Protein AF-A0A2V7WEQ8-F1 (afdb_monomer_lite)

Secondary structure (DSSP, 8-state):
----------------PPPPEEEEEEEEPPSS--TT--EEEEEEEEE-TTSHHHHHHHHHHHHHTTT-EEEE--GGGGGGS---HHHHHHHHHHS--SEEEEEEEE---TT-TTSTT--TTGGGS-HHHHHHHHHHHHHHHHHHHHHHHS-EEEEEEEE--TTSTTHHHHHHHHHTT-HHHHHHHHHHHHHHSTT-HHHHHHHHHHHHHTT-HHHHHHHHHHHHHH-TT-HHHHHHHHHHHHHHHTT--

Sequence (249 aa):
MRNGFVLLALALAPITASAARVTFTRVIPPPHDLGMARRAAVIYAIGDNEKITTFVERFIDYAGRATLRIDNAVENNQHLSALNDATLRTIRQEHPADVYIGVNAFSCSGTQSSGEGTSPRAVSLSEEERDVAYEQAARYAALDAADAITPRTVRESIELDDTAPAFDQGIGLINANRLTEAQKLWQATLRRERQSAALNFNLSAVCEALGDMKSAEEYLRAAVRLSPAETRYRFGLDSFLQRNAMQRK

pLDDT: mean 80.24, std 18.23, range [36.72, 98.75]

Radius of gyration: 27.74 Å; chains: 1; bounding box: 63×71×83 Å

Structure (mmCIF, N/CA/C/O backbone):
data_AF-A0A2V7WEQ8-F1
#
_entry.id   AF-A0A2V7WEQ8-F1
#
loop_
_atom_site.group_PDB
_atom_site.id
_atom_site.type_symbol
_atom_site.label_atom_id
_atom_site.label_alt_id
_atom_site.label_comp_id
_atom_site.label_asym_id
_atom_site.label_entity_id
_atom_site.label_seq_id
_atom_site.pdbx_PDB_ins_code
_atom_site.Cartn_x
_atom_site.Cartn_y
_atom_site.Cartn_z
_atom_site.occupancy
_atom_site.B_iso_or_equiv
_atom_site.auth_seq_id
_atom_site.auth_comp_id
_atom_site.auth_asym_id
_atom_site.auth_atom_id
_atom_site.pdbx_PDB_model_num
ATOM 1 N N . MET A 1 1 ? 12.996 -55.061 45.951 1.00 42.50 1 MET A N 1
ATOM 2 C CA . MET A 1 1 ? 12.586 -54.512 44.640 1.00 42.50 1 MET A CA 1
ATOM 3 C C . MET A 1 1 ? 11.932 -53.164 44.901 1.00 42.50 1 MET A C 1
ATOM 5 O O . MET A 1 1 ? 10.949 -53.122 45.625 1.00 42.50 1 MET A O 1
ATOM 9 N N . ARG A 1 2 ? 12.558 -52.063 44.476 1.00 40.84 2 ARG A N 1
ATOM 10 C CA . ARG A 1 2 ? 12.162 -50.690 44.831 1.00 40.84 2 ARG A CA 1
ATOM 11 C C . ARG A 1 2 ? 11.577 -50.056 43.565 1.00 40.84 2 ARG A C 1
ATOM 13 O O . ARG A 1 2 ? 12.329 -49.733 42.654 1.00 40.84 2 ARG A O 1
ATOM 20 N N . ASN A 1 3 ? 10.249 -49.982 43.481 1.00 44.47 3 ASN A N 1
ATOM 21 C CA . ASN A 1 3 ? 9.538 -49.426 42.327 1.00 44.47 3 ASN A CA 1
ATOM 22 C C . ASN A 1 3 ? 9.703 -47.901 42.315 1.00 44.47 3 ASN A C 1
ATOM 24 O O . ASN A 1 3 ? 9.148 -47.210 43.166 1.00 44.47 3 ASN A O 1
ATOM 28 N N . GLY A 1 4 ? 10.496 -47.388 41.374 1.00 45.09 4 GLY A N 1
ATOM 29 C CA . GLY A 1 4 ? 10.611 -45.958 41.106 1.00 45.09 4 GLY A CA 1
ATOM 30 C C . GLY A 1 4 ? 9.510 -45.510 40.150 1.00 45.09 4 GLY A C 1
ATOM 31 O O . GLY A 1 4 ? 9.447 -45.989 39.021 1.00 45.09 4 GLY A O 1
ATOM 32 N N . PHE A 1 5 ? 8.650 -44.597 40.596 1.00 52.19 5 PHE A N 1
ATOM 33 C CA . PHE A 1 5 ? 7.741 -43.862 39.719 1.00 52.19 5 PHE A CA 1
ATOM 34 C C . PHE A 1 5 ? 8.502 -42.696 39.082 1.00 52.19 5 PHE A C 1
ATOM 36 O O . PHE A 1 5 ? 9.052 -41.852 39.787 1.00 52.19 5 PHE A O 1
ATOM 43 N N . VAL A 1 6 ? 8.528 -42.649 37.750 1.00 47.94 6 VAL A N 1
ATOM 44 C CA . VAL A 1 6 ? 9.028 -41.505 36.980 1.00 47.94 6 VAL A CA 1
ATOM 45 C C . VAL A 1 6 ? 7.832 -40.605 36.675 1.00 47.94 6 VAL A C 1
ATOM 47 O O . VAL A 1 6 ? 6.963 -40.973 35.888 1.00 47.94 6 VAL A O 1
ATOM 50 N N . LEU A 1 7 ? 7.765 -39.438 37.321 1.00 42.84 7 LEU A N 1
ATOM 51 C CA . LEU A 1 7 ? 6.837 -38.373 36.942 1.00 42.84 7 LEU A CA 1
ATOM 52 C C . LEU A 1 7 ? 7.394 -37.658 35.707 1.00 42.84 7 LEU A C 1
ATOM 54 O O . LEU A 1 7 ? 8.402 -36.958 35.787 1.00 42.84 7 LEU A O 1
ATOM 58 N N . LEU A 1 8 ? 6.730 -37.836 34.567 1.00 42.12 8 LEU A N 1
ATOM 59 C CA . LEU A 1 8 ? 7.015 -37.090 33.348 1.00 42.12 8 LEU A CA 1
ATOM 60 C C . LEU A 1 8 ? 6.249 -35.759 33.399 1.00 42.12 8 LEU A C 1
ATOM 62 O O . LEU A 1 8 ? 5.049 -35.711 33.134 1.00 42.12 8 LEU A O 1
ATOM 66 N N . ALA A 1 9 ? 6.930 -34.678 33.773 1.00 45.75 9 ALA A N 1
ATOM 67 C CA . ALA A 1 9 ? 6.387 -33.329 33.658 1.00 45.75 9 ALA A CA 1
ATOM 68 C C . ALA A 1 9 ? 6.468 -32.880 32.189 1.00 45.75 9 ALA A C 1
ATOM 70 O O . ALA A 1 9 ? 7.542 -32.539 31.695 1.00 45.75 9 ALA A O 1
ATOM 71 N N . LEU A 1 10 ? 5.336 -32.893 31.480 1.00 46.38 10 LEU A N 1
ATOM 72 C CA . LEU A 1 10 ? 5.215 -32.231 30.181 1.00 46.38 10 LEU A CA 1
ATOM 73 C C . LEU A 1 10 ? 5.158 -30.716 30.405 1.00 46.38 10 LEU A C 1
ATOM 75 O O . LEU A 1 10 ? 4.127 -30.169 30.792 1.00 46.38 10 LEU A O 1
ATOM 79 N N . ALA A 1 11 ? 6.276 -30.039 30.156 1.00 46.03 11 ALA A N 1
ATOM 80 C CA . ALA A 1 11 ? 6.296 -28.592 30.019 1.00 46.03 11 ALA A CA 1
ATOM 81 C C . ALA A 1 11 ? 5.572 -28.212 28.716 1.00 46.03 11 ALA A C 1
ATOM 83 O O . ALA A 1 11 ? 6.122 -28.344 27.623 1.00 46.03 11 ALA A O 1
ATOM 84 N N . LEU A 1 12 ? 4.319 -27.767 28.828 1.00 51.12 12 LEU A N 1
ATOM 85 C CA . LEU A 1 12 ? 3.626 -27.061 27.753 1.00 51.12 12 LEU A CA 1
ATOM 86 C C . LEU A 1 12 ? 4.362 -25.738 27.524 1.00 51.12 12 LEU A C 1
ATOM 88 O O . LEU A 1 12 ? 4.277 -24.824 28.344 1.00 51.12 12 LEU A O 1
ATOM 92 N N . ALA A 1 13 ? 5.115 -25.648 26.429 1.00 46.97 13 ALA A N 1
ATOM 93 C CA . ALA A 1 13 ? 5.635 -24.371 25.968 1.00 46.97 13 ALA A CA 1
ATOM 94 C C . ALA A 1 13 ? 4.441 -23.427 25.723 1.00 46.97 13 ALA A C 1
ATOM 96 O O . ALA A 1 13 ? 3.468 -23.851 25.088 1.00 46.97 13 ALA A O 1
ATOM 97 N N . PRO A 1 14 ? 4.466 -22.179 26.224 1.00 46.97 14 PRO A N 1
ATOM 98 C CA . PRO A 1 14 ? 3.402 -21.231 25.947 1.00 46.97 14 PRO A CA 1
ATOM 99 C C . PRO A 1 14 ? 3.352 -21.006 24.437 1.00 46.97 14 PRO A C 1
ATOM 101 O O . PRO A 1 14 ? 4.311 -20.526 23.834 1.00 46.97 14 PRO A O 1
ATOM 104 N N . ILE A 1 15 ? 2.233 -21.387 23.822 1.00 51.38 15 ILE A N 1
ATOM 105 C CA . ILE A 1 15 ? 1.911 -20.981 22.459 1.00 51.38 15 ILE A CA 1
ATOM 106 C C . ILE A 1 15 ? 1.756 -19.466 22.539 1.00 51.38 15 ILE A C 1
ATOM 108 O O . ILE A 1 15 ? 0.771 -18.969 23.082 1.00 51.38 15 ILE A O 1
ATOM 112 N N . THR A 1 16 ? 2.752 -18.722 22.070 1.00 47.47 16 THR A N 1
ATOM 113 C CA . THR A 1 16 ? 2.616 -17.281 21.899 1.00 47.47 16 THR A CA 1
ATOM 114 C C . THR A 1 16 ? 1.565 -17.068 20.816 1.00 47.47 16 THR A C 1
ATOM 116 O O . THR A 1 16 ? 1.820 -17.246 19.626 1.00 47.47 16 THR A O 1
ATOM 119 N N . ALA A 1 17 ? 0.333 -16.773 21.234 1.00 58.06 17 ALA A N 1
ATOM 120 C CA . ALA A 1 17 ? -0.721 -16.392 20.312 1.00 58.06 17 ALA A CA 1
ATOM 121 C C . ALA A 1 17 ? -0.230 -15.164 19.537 1.00 58.06 17 ALA A C 1
ATOM 123 O O . ALA A 1 17 ? 0.131 -14.147 20.129 1.00 58.06 17 ALA A O 1
ATOM 124 N N . SER A 1 18 ? -0.138 -15.289 18.212 1.00 64.31 18 SER A N 1
ATOM 125 C CA . SER A 1 18 ? 0.172 -14.158 17.342 1.00 64.31 18 SER A CA 1
ATOM 126 C C . SER A 1 18 ? -0.856 -13.057 17.607 1.00 64.31 18 SER A C 1
ATOM 128 O O . SER A 1 18 ? -2.055 -13.339 17.603 1.00 64.31 18 SER A O 1
ATOM 130 N N . ALA A 1 19 ? -0.396 -11.834 17.880 1.00 80.94 19 ALA A N 1
ATOM 131 C CA . ALA A 1 19 ? -1.285 -10.720 18.180 1.00 80.94 19 ALA A CA 1
ATOM 132 C C . ALA A 1 19 ? -2.300 -10.519 17.044 1.00 80.94 19 ALA A C 1
ATOM 134 O O . ALA A 1 19 ? -1.943 -10.530 15.860 1.00 80.94 19 ALA A O 1
ATOM 135 N N . ALA A 1 20 ? -3.574 -10.374 17.407 1.00 93.12 20 ALA A N 1
ATOM 136 C CA . ALA A 1 20 ? -4.672 -10.298 16.454 1.00 93.12 20 ALA A CA 1
ATOM 137 C C . ALA A 1 20 ? -4.556 -9.040 15.582 1.00 93.12 20 ALA A C 1
ATOM 139 O O . ALA A 1 20 ? -4.248 -7.949 16.061 1.00 93.12 20 ALA A O 1
ATOM 140 N N . ARG A 1 21 ? -4.768 -9.200 14.274 1.00 95.94 21 ARG A N 1
ATOM 141 C CA . ARG A 1 21 ? -4.421 -8.200 13.260 1.00 95.94 21 ARG A CA 1
ATOM 142 C C . ARG A 1 21 ? -5.511 -8.057 12.213 1.00 95.94 21 ARG A C 1
ATOM 144 O O . ARG A 1 21 ? -6.148 -9.036 11.839 1.00 95.94 21 ARG A O 1
ATOM 151 N N . VAL A 1 22 ? -5.657 -6.848 11.682 1.00 96.38 22 VAL A N 1
ATOM 152 C CA . VAL A 1 22 ? -6.291 -6.630 10.379 1.00 96.38 22 VAL A CA 1
ATOM 153 C C . VAL A 1 22 ? -5.195 -6.501 9.329 1.00 96.38 22 VAL A C 1
ATOM 155 O O . VAL A 1 22 ? -4.225 -5.769 9.523 1.00 96.38 22 VAL A O 1
ATOM 158 N N . THR A 1 23 ? -5.325 -7.236 8.229 1.00 95.06 23 THR A N 1
ATOM 159 C CA . THR A 1 23 ? -4.364 -7.217 7.124 1.00 95.06 23 THR A CA 1
ATOM 160 C C . THR A 1 23 ? -5.081 -6.831 5.844 1.00 95.06 23 THR A C 1
ATOM 162 O O . THR A 1 23 ? -6.130 -7.388 5.531 1.00 95.06 23 THR A O 1
ATOM 165 N N . PHE A 1 24 ? -4.513 -5.895 5.095 1.00 93.50 24 PHE A N 1
ATOM 166 C CA . PHE A 1 24 ? -5.088 -5.403 3.849 1.00 93.50 24 PHE A CA 1
ATOM 167 C C . PHE A 1 24 ? -3.986 -5.032 2.863 1.00 93.50 24 PHE A C 1
ATOM 169 O O . PHE A 1 24 ? -2.813 -4.905 3.215 1.00 93.50 24 PHE A O 1
ATOM 176 N N . THR A 1 25 ? -4.371 -4.895 1.603 1.00 92.38 25 THR A N 1
ATOM 177 C CA . THR A 1 25 ? -3.464 -4.503 0.532 1.00 92.38 25 THR A CA 1
ATOM 178 C C . THR A 1 25 ? -3.745 -3.057 0.155 1.00 92.38 25 THR A C 1
ATOM 180 O O . THR A 1 25 ? -4.880 -2.711 -0.167 1.00 92.38 25 THR A O 1
ATOM 183 N N . ARG A 1 26 ? -2.710 -2.221 0.176 1.00 86.38 26 ARG A N 1
ATOM 184 C CA . ARG A 1 26 ? -2.756 -0.824 -0.253 1.00 86.38 26 ARG A CA 1
ATOM 185 C C . ARG A 1 26 ? -2.035 -0.679 -1.590 1.00 86.38 26 ARG A C 1
ATOM 187 O O . ARG A 1 26 ? -0.954 -1.233 -1.782 1.00 86.38 26 ARG A O 1
ATOM 194 N N . VAL A 1 27 ? -2.623 0.104 -2.490 1.00 86.44 27 VAL A N 1
ATOM 195 C CA . VAL A 1 27 ? -1.957 0.565 -3.712 1.00 86.44 27 VAL A CA 1
ATOM 196 C C . VAL A 1 27 ? -1.356 1.941 -3.435 1.00 86.44 27 VAL A C 1
ATOM 198 O O . VAL A 1 27 ? -2.060 2.864 -3.023 1.00 86.44 27 VAL A O 1
ATOM 201 N N . ILE A 1 28 ? -0.046 2.059 -3.615 1.00 84.19 28 ILE A N 1
ATOM 202 C CA . ILE A 1 28 ? 0.700 3.311 -3.538 1.00 84.19 28 ILE A CA 1
ATOM 203 C C . ILE A 1 28 ? 0.830 3.835 -4.973 1.00 84.19 28 ILE A C 1
ATOM 205 O O . ILE A 1 28 ? 1.371 3.111 -5.816 1.00 84.19 28 ILE A O 1
ATOM 209 N N . PRO A 1 29 ? 0.315 5.041 -5.272 1.00 82.81 29 PRO A N 1
ATOM 210 C CA . PRO A 1 29 ? 0.431 5.610 -6.608 1.00 82.81 29 PRO A CA 1
ATOM 211 C C . PRO A 1 29 ? 1.906 5.862 -6.968 1.00 82.81 29 PRO A C 1
ATOM 213 O O . PRO A 1 29 ? 2.719 6.113 -6.071 1.00 82.81 29 PRO A O 1
ATOM 216 N N . PRO A 1 30 ? 2.265 5.782 -8.259 1.00 86.75 30 PRO A N 1
ATOM 217 C CA . PRO A 1 30 ? 3.606 6.126 -8.706 1.00 86.75 30 PRO A CA 1
ATOM 218 C C . PRO A 1 30 ? 3.880 7.633 -8.540 1.00 86.75 30 PRO A C 1
ATOM 220 O O . PRO A 1 30 ? 2.948 8.433 -8.633 1.00 86.75 30 PRO A O 1
ATOM 223 N N . PRO A 1 31 ? 5.148 8.043 -8.351 1.00 84.25 31 PRO A N 1
ATOM 224 C CA . PRO A 1 31 ? 5.556 9.451 -8.372 1.00 84.25 31 PRO A CA 1
ATOM 225 C C . PRO A 1 31 ? 5.138 10.207 -9.642 1.00 84.25 31 PRO A C 1
ATOM 227 O O . PRO A 1 31 ? 4.804 11.390 -9.582 1.00 84.25 31 PRO A O 1
ATOM 230 N N . HIS A 1 32 ? 5.157 9.528 -10.789 1.00 85.06 32 HIS A N 1
ATOM 231 C CA . HIS A 1 32 ? 4.695 10.049 -12.067 1.00 85.06 32 HIS A CA 1
ATOM 232 C C . HIS A 1 32 ? 3.437 9.299 -12.496 1.00 85.06 32 HIS A C 1
ATOM 234 O O . HIS A 1 32 ? 3.501 8.204 -13.055 1.00 85.06 32 HIS A O 1
ATOM 240 N N . ASP A 1 33 ? 2.282 9.904 -12.226 1.00 83.25 33 ASP A N 1
ATOM 241 C CA . ASP A 1 33 ? 0.994 9.352 -12.627 1.00 83.25 33 ASP A CA 1
ATOM 242 C C . ASP A 1 33 ? 0.795 9.486 -14.145 1.00 83.25 33 ASP A C 1
ATOM 244 O O . ASP A 1 33 ? 0.686 10.585 -14.692 1.00 83.25 33 ASP A O 1
ATOM 248 N N . LEU A 1 34 ? 0.740 8.343 -14.831 1.00 84.94 34 LEU A N 1
ATOM 249 C CA . LEU A 1 34 ? 0.429 8.252 -16.261 1.00 84.94 34 LEU A CA 1
ATOM 250 C C . LEU A 1 34 ? -1.091 8.271 -16.529 1.00 84.94 34 LEU A C 1
ATOM 252 O O . LEU A 1 34 ? -1.539 8.052 -17.659 1.00 84.94 34 LEU A O 1
ATOM 256 N N . GLY A 1 35 ? -1.901 8.511 -15.498 1.00 83.25 35 GLY A N 1
ATOM 257 C CA . GLY A 1 35 ? -3.351 8.509 -15.552 1.00 83.25 35 GLY A CA 1
ATOM 258 C C . GLY A 1 35 ? -3.900 7.120 -15.867 1.00 83.25 35 GLY A C 1
ATOM 259 O O . GLY A 1 35 ? -3.479 6.106 -15.321 1.00 83.25 35 GLY A O 1
ATOM 260 N N . MET A 1 36 ? -4.871 7.061 -16.778 1.00 83.38 36 MET A N 1
ATOM 261 C CA . MET A 1 36 ? -5.531 5.808 -17.171 1.00 83.38 36 MET A CA 1
ATOM 262 C C . MET A 1 36 ? -4.797 5.059 -18.298 1.00 83.38 36 MET A C 1
ATOM 264 O O . MET A 1 36 ? -5.397 4.191 -18.939 1.00 83.38 36 MET A O 1
ATOM 268 N N . ALA A 1 37 ? -3.536 5.406 -18.580 1.00 85.69 37 ALA A N 1
ATOM 269 C CA . ALA A 1 37 ? -2.757 4.780 -19.641 1.00 85.69 37 ALA A CA 1
ATOM 270 C C . ALA A 1 37 ? -2.627 3.268 -19.408 1.00 85.69 37 ALA A C 1
ATOM 272 O O . ALA A 1 37 ? -2.235 2.806 -18.336 1.00 85.69 37 ALA A O 1
ATOM 273 N N . ARG A 1 38 ? -2.954 2.483 -20.436 1.00 85.12 38 ARG A N 1
ATOM 274 C CA . ARG A 1 38 ? -2.783 1.020 -20.443 1.00 85.12 38 ARG A CA 1
ATOM 275 C C . ARG A 1 38 ? -1.695 0.587 -21.410 1.00 85.12 38 ARG A C 1
ATOM 277 O O . ARG A 1 38 ? -1.190 -0.528 -21.291 1.00 85.12 38 ARG A O 1
ATOM 284 N N . ARG A 1 39 ? -1.348 1.452 -22.364 1.00 88.25 39 ARG A N 1
ATOM 285 C CA . ARG A 1 39 ? -0.276 1.257 -23.335 1.00 88.25 39 ARG A CA 1
ATOM 286 C C . ARG A 1 39 ? 0.677 2.440 -23.306 1.00 88.25 39 ARG A C 1
ATOM 288 O O . ARG A 1 39 ? 0.258 3.573 -23.532 1.00 88.25 39 ARG A O 1
ATOM 295 N N . ALA A 1 40 ? 1.950 2.157 -23.086 1.00 87.81 40 ALA A N 1
ATOM 296 C CA . ALA A 1 40 ? 3.035 3.104 -23.260 1.00 87.81 40 ALA A CA 1
ATOM 297 C C . ALA A 1 40 ? 3.975 2.626 -24.371 1.00 87.81 40 ALA A C 1
ATOM 299 O O . ALA A 1 40 ? 4.109 1.425 -24.593 1.00 87.81 40 ALA A O 1
ATOM 300 N N . ALA A 1 41 ? 4.647 3.554 -25.041 1.00 85.44 41 ALA A N 1
ATOM 301 C CA . ALA A 1 41 ? 5.771 3.236 -25.916 1.00 85.44 41 ALA A CA 1
ATOM 302 C C . ALA A 1 41 ? 6.999 4.020 -25.456 1.00 85.44 41 ALA A C 1
ATOM 304 O O . ALA A 1 41 ? 6.922 5.235 -25.250 1.00 85.44 41 ALA A O 1
ATOM 305 N N . VAL A 1 42 ? 8.127 3.334 -25.279 1.00 80.94 42 VAL A N 1
ATOM 306 C CA . VAL A 1 42 ? 9.412 4.000 -25.041 1.00 80.94 42 VAL A CA 1
ATOM 307 C C . VAL A 1 42 ? 9.904 4.513 -26.379 1.00 80.94 42 VAL A C 1
ATOM 309 O O . VAL A 1 42 ? 10.084 3.723 -27.298 1.00 80.94 42 VAL A O 1
ATOM 312 N N . ILE A 1 43 ? 10.083 5.825 -26.492 1.00 69.31 43 ILE A N 1
ATOM 313 C CA . ILE A 1 43 ? 10.400 6.486 -27.765 1.00 69.31 43 ILE A CA 1
ATOM 314 C C . ILE A 1 43 ? 11.816 7.026 -27.830 1.00 69.31 43 ILE A C 1
ATOM 316 O O . ILE A 1 43 ? 12.309 7.277 -28.925 1.00 69.31 43 ILE A O 1
ATOM 320 N N . TYR A 1 44 ? 12.470 7.191 -26.677 1.00 68.75 44 TYR A N 1
ATOM 321 C CA . TYR A 1 44 ? 13.904 7.431 -26.605 1.00 68.75 44 TYR A CA 1
ATOM 322 C C . TYR A 1 44 ? 14.468 7.275 -25.188 1.00 68.75 44 TYR A C 1
ATOM 324 O O . TYR A 1 44 ? 13.749 7.407 -24.200 1.00 68.75 44 TYR A O 1
ATOM 332 N N . ALA A 1 45 ? 15.779 7.056 -25.102 1.00 59.50 45 ALA A N 1
ATOM 333 C CA . ALA A 1 45 ? 16.598 7.128 -23.901 1.00 59.50 45 ALA A CA 1
ATOM 334 C C . ALA A 1 45 ? 17.937 7.839 -24.213 1.00 59.50 45 ALA A C 1
ATOM 336 O O . ALA A 1 45 ? 18.606 7.525 -25.188 1.00 59.50 45 ALA A O 1
ATOM 337 N N . ILE A 1 46 ? 18.323 8.836 -23.423 1.00 52.94 46 ILE A N 1
ATOM 338 C CA . ILE A 1 46 ? 19.555 9.619 -23.570 1.00 52.94 46 ILE A CA 1
ATOM 339 C C . ILE A 1 46 ? 20.551 9.111 -22.525 1.00 52.94 46 ILE A C 1
ATOM 341 O O . ILE A 1 46 ? 20.294 9.209 -21.323 1.00 52.94 46 ILE A O 1
ATOM 345 N N . GLY A 1 47 ? 21.689 8.580 -22.973 1.00 53.00 47 GLY A N 1
ATOM 346 C CA . GLY A 1 47 ? 22.751 8.094 -22.095 1.00 53.00 47 GLY A CA 1
ATOM 347 C C . GLY A 1 47 ? 23.999 7.630 -22.840 1.00 53.00 47 GLY A C 1
ATOM 348 O O . GLY A 1 47 ? 23.957 7.461 -24.056 1.00 53.00 47 GLY A O 1
ATOM 349 N N . ASP A 1 48 ? 25.111 7.432 -22.123 1.00 51.41 48 ASP A N 1
ATOM 350 C CA . ASP A 1 48 ? 26.335 6.864 -22.709 1.00 51.41 48 ASP A CA 1
ATOM 351 C C . ASP A 1 48 ? 26.028 5.491 -23.336 1.00 51.41 48 ASP A C 1
ATOM 353 O O . ASP A 1 48 ? 25.517 4.578 -22.685 1.00 51.41 48 ASP A O 1
ATOM 357 N N . ASN A 1 49 ? 26.310 5.384 -24.634 1.00 56.84 49 ASN A N 1
ATOM 358 C CA . ASN A 1 49 ? 25.694 4.456 -25.590 1.00 56.84 49 ASN A CA 1
ATOM 359 C C . ASN A 1 49 ? 25.879 2.944 -25.338 1.00 56.84 49 ASN A C 1
ATOM 361 O O . ASN A 1 49 ? 25.275 2.151 -26.057 1.00 56.84 49 ASN A O 1
ATOM 365 N N . GLU A 1 50 ? 26.690 2.498 -24.376 1.00 63.81 50 GLU A N 1
ATOM 366 C CA . GLU A 1 50 ? 27.073 1.077 -24.300 1.00 63.81 50 GLU A CA 1
ATOM 367 C C . GLU A 1 50 ? 25.980 0.150 -23.745 1.00 63.81 50 GLU A C 1
ATOM 369 O O . GLU A 1 50 ? 25.905 -1.006 -24.159 1.00 63.81 50 GLU A O 1
ATOM 374 N N . LYS A 1 51 ? 25.119 0.618 -22.827 1.00 76.38 51 LYS A N 1
ATOM 375 C CA . LYS A 1 51 ? 24.147 -0.246 -22.109 1.00 76.38 51 LYS A CA 1
ATOM 376 C C . LYS A 1 51 ? 22.689 0.211 -22.209 1.00 76.38 51 LYS A C 1
ATOM 378 O O . LYS A 1 51 ? 21.839 -0.234 -21.438 1.00 76.38 51 LYS A O 1
ATOM 383 N N . ILE A 1 52 ? 22.378 1.067 -23.182 1.00 75.12 52 ILE A N 1
ATOM 384 C CA . ILE A 1 52 ? 21.019 1.583 -23.395 1.00 75.12 52 ILE A CA 1
ATOM 385 C C . ILE A 1 52 ? 20.006 0.478 -23.717 1.00 75.12 52 ILE A C 1
ATOM 387 O O . ILE A 1 52 ? 18.908 0.478 -23.167 1.00 75.12 52 ILE A O 1
ATOM 391 N N . THR A 1 53 ? 20.393 -0.512 -24.524 1.00 77.44 53 THR A N 1
ATOM 392 C CA . THR A 1 53 ? 19.547 -1.672 -24.835 1.00 77.44 53 THR A CA 1
ATOM 393 C C . THR A 1 53 ? 19.188 -2.438 -23.566 1.00 77.44 53 THR A C 1
ATOM 395 O O . THR A 1 53 ? 18.013 -2.690 -23.312 1.00 77.44 53 THR A O 1
ATOM 398 N N . THR A 1 54 ? 20.180 -2.720 -22.712 1.00 80.62 54 THR A N 1
ATOM 399 C CA . THR A 1 54 ? 19.966 -3.382 -21.419 1.00 80.62 54 THR A CA 1
ATOM 400 C C . THR A 1 54 ? 19.010 -2.588 -20.536 1.00 80.62 54 THR A C 1
ATOM 402 O O . THR A 1 54 ? 18.124 -3.173 -19.917 1.00 80.62 54 THR A O 1
ATOM 405 N N . PHE A 1 55 ? 19.163 -1.263 -20.478 1.00 82.00 55 PHE A N 1
ATOM 406 C CA . PHE A 1 55 ? 18.243 -0.407 -19.737 1.00 82.00 55 PHE A CA 1
ATOM 407 C C . PHE A 1 55 ? 16.807 -0.528 -20.277 1.00 82.00 55 PHE A C 1
ATOM 409 O O . PHE A 1 55 ? 15.898 -0.828 -19.504 1.00 82.00 55 PHE A O 1
ATOM 416 N N . VAL A 1 56 ? 16.598 -0.346 -21.589 1.00 81.88 56 VAL A N 1
ATOM 417 C CA . VAL A 1 56 ? 15.258 -0.346 -22.207 1.00 81.88 56 VAL A CA 1
ATOM 418 C C . VAL A 1 56 ? 14.569 -1.697 -22.019 1.00 81.88 56 VAL A C 1
ATOM 420 O O . VAL A 1 56 ? 13.423 -1.739 -21.576 1.00 81.88 56 VAL A O 1
ATOM 423 N N . GLU A 1 57 ? 15.267 -2.804 -22.277 1.00 85.38 57 GLU A N 1
ATOM 424 C CA . GLU A 1 57 ? 14.723 -4.155 -22.092 1.00 85.38 57 GLU A CA 1
ATOM 425 C C . GLU A 1 57 ? 14.288 -4.405 -20.645 1.00 85.38 57 GLU A C 1
ATOM 427 O O . GLU A 1 57 ? 13.204 -4.935 -20.392 1.00 85.38 57 GLU A O 1
ATOM 432 N N . ARG A 1 58 ? 15.116 -3.999 -19.676 1.00 87.56 58 ARG A N 1
ATOM 433 C CA . ARG A 1 58 ? 14.821 -4.184 -18.250 1.00 87.56 58 ARG A CA 1
ATOM 434 C C . ARG A 1 58 ? 13.691 -3.284 -17.784 1.00 87.56 58 ARG A C 1
ATOM 436 O O . ARG A 1 58 ? 12.853 -3.737 -17.014 1.00 87.56 58 ARG A O 1
ATOM 443 N N . PHE A 1 59 ? 13.640 -2.050 -18.268 1.00 86.88 59 PHE A N 1
ATOM 444 C CA . PHE A 1 59 ? 12.565 -1.118 -17.955 1.00 86.88 59 PHE A CA 1
ATOM 445 C C . PHE A 1 59 ? 11.222 -1.661 -18.451 1.00 86.88 59 PHE A C 1
ATOM 447 O O . PHE A 1 59 ? 10.257 -1.697 -17.689 1.00 86.88 59 PHE A O 1
ATOM 454 N N . ILE A 1 60 ? 11.178 -2.157 -19.692 1.00 87.75 60 ILE A N 1
ATOM 455 C CA . ILE A 1 60 ? 9.981 -2.773 -20.274 1.00 87.75 60 ILE A CA 1
ATOM 456 C C . ILE A 1 60 ? 9.571 -4.024 -19.490 1.00 87.75 60 ILE A C 1
ATOM 458 O O . ILE A 1 60 ? 8.390 -4.171 -19.190 1.00 87.75 60 ILE A O 1
ATOM 462 N N . ASP A 1 61 ? 10.511 -4.899 -19.112 1.00 88.69 61 ASP A N 1
ATOM 463 C CA . ASP A 1 61 ? 10.209 -6.081 -18.287 1.00 88.69 61 ASP A CA 1
ATOM 464 C C . ASP A 1 61 ? 9.644 -5.685 -16.914 1.00 88.69 61 ASP A C 1
ATOM 466 O O . ASP A 1 61 ? 8.597 -6.184 -16.503 1.00 88.69 61 ASP A O 1
ATOM 470 N N . TYR A 1 62 ? 10.290 -4.759 -16.199 1.00 87.00 62 TYR A N 1
ATOM 471 C CA . TYR A 1 62 ? 9.847 -4.359 -14.863 1.00 87.00 62 TYR A CA 1
ATOM 472 C C . TYR A 1 62 ? 8.502 -3.640 -14.885 1.00 87.00 62 TYR A C 1
ATOM 474 O O . TYR A 1 62 ? 7.588 -4.035 -14.158 1.00 87.00 62 TYR A O 1
ATOM 482 N N . ALA A 1 63 ? 8.344 -2.632 -15.740 1.00 85.12 63 ALA A N 1
ATOM 483 C CA . ALA A 1 63 ? 7.105 -1.874 -15.802 1.00 85.12 63 ALA A CA 1
ATOM 484 C C . ALA A 1 63 ? 5.968 -2.662 -16.482 1.00 85.12 63 ALA A C 1
ATOM 486 O O . ALA A 1 63 ? 4.806 -2.514 -16.105 1.00 85.12 63 ALA A O 1
ATOM 487 N N . GLY A 1 64 ? 6.299 -3.565 -17.410 1.00 83.19 64 GLY A N 1
ATOM 488 C CA . GLY A 1 64 ? 5.360 -4.465 -18.083 1.00 83.19 64 GLY A CA 1
ATOM 489 C C . GLY A 1 64 ? 4.731 -5.528 -17.180 1.00 83.19 64 GLY A C 1
ATOM 490 O O . GLY A 1 64 ? 3.676 -6.065 -17.511 1.00 83.19 64 GLY A O 1
ATOM 491 N N . ARG A 1 65 ? 5.342 -5.831 -16.026 1.00 79.19 65 ARG A N 1
ATOM 492 C CA . ARG A 1 65 ? 4.753 -6.713 -14.996 1.00 79.19 65 ARG A CA 1
ATOM 493 C C . ARG A 1 65 ? 3.610 -6.049 -14.228 1.00 79.19 65 ARG A C 1
ATOM 495 O O . ARG A 1 65 ? 2.846 -6.749 -13.562 1.00 79.19 65 ARG A O 1
ATOM 502 N N . ALA A 1 66 ? 3.495 -4.724 -14.296 1.00 70.31 66 ALA A N 1
ATOM 503 C CA . ALA A 1 66 ? 2.321 -4.009 -13.818 1.00 70.31 66 ALA A CA 1
ATOM 504 C C . ALA A 1 66 ? 1.177 -4.121 -14.846 1.00 70.31 66 ALA A C 1
ATOM 506 O O . ALA A 1 66 ? 1.254 -4.831 -15.842 1.00 70.31 66 ALA A O 1
ATOM 507 N N . THR A 1 67 ? 0.080 -3.397 -14.636 1.00 72.94 67 THR A N 1
ATOM 508 C CA . THR A 1 67 ? -1.039 -3.352 -15.594 1.00 72.94 67 THR A CA 1
ATOM 509 C C . THR A 1 67 ? -0.738 -2.544 -16.866 1.00 72.94 67 THR A C 1
ATOM 511 O O . THR A 1 67 ? -1.622 -2.402 -17.711 1.00 72.94 67 THR A O 1
ATOM 514 N N . LEU A 1 68 ? 0.467 -1.980 -16.991 1.00 82.75 68 LEU A N 1
ATOM 515 C CA . LEU A 1 68 ? 0.885 -1.125 -18.098 1.00 82.75 68 LEU A CA 1
ATOM 516 C C . LEU A 1 68 ? 1.625 -1.959 -19.149 1.00 82.75 68 LEU A C 1
ATOM 518 O O . LEU A 1 68 ? 2.701 -2.480 -18.884 1.00 82.75 68 LEU A O 1
ATOM 522 N N . ARG A 1 69 ? 1.083 -2.058 -20.365 1.00 87.00 69 ARG A N 1
ATOM 523 C CA . ARG A 1 69 ? 1.796 -2.677 -21.488 1.00 87.00 69 ARG A CA 1
ATOM 524 C C . ARG A 1 69 ? 2.767 -1.665 -22.078 1.00 87.00 69 ARG A C 1
ATOM 526 O O . ARG A 1 69 ? 2.328 -0.610 -22.529 1.00 87.00 69 ARG A O 1
ATOM 533 N N . ILE A 1 70 ? 4.051 -2.002 -22.124 1.00 86.38 70 ILE A N 1
ATOM 534 C CA 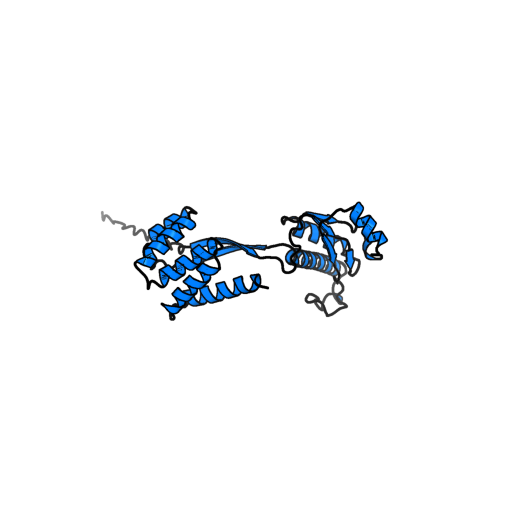. ILE A 1 70 ? 5.072 -1.133 -22.712 1.00 86.38 70 ILE A CA 1
ATOM 535 C C . ILE A 1 70 ? 5.616 -1.753 -23.993 1.00 86.38 70 ILE A C 1
ATOM 537 O O . ILE A 1 70 ? 5.964 -2.931 -24.011 1.00 86.38 70 ILE A O 1
ATOM 541 N N . ASP A 1 71 ? 5.654 -0.951 -25.052 1.00 84.75 71 ASP A N 1
ATOM 542 C CA . ASP A 1 71 ? 6.258 -1.293 -26.334 1.00 84.75 71 ASP A CA 1
ATOM 543 C C . ASP A 1 71 ? 7.620 -0.605 -26.515 1.00 84.75 71 ASP A C 1
ATOM 545 O O . ASP A 1 71 ? 7.839 0.505 -26.011 1.00 84.75 71 ASP A O 1
ATOM 549 N N . ASN A 1 72 ? 8.533 -1.261 -27.230 1.00 83.00 72 ASN A N 1
ATOM 550 C CA . ASN A 1 72 ? 9.846 -0.706 -27.550 1.00 83.00 72 ASN A CA 1
ATOM 551 C C . ASN A 1 72 ? 9.807 -0.035 -28.927 1.00 83.00 72 ASN A C 1
ATOM 553 O O . ASN A 1 72 ? 9.880 -0.723 -29.939 1.00 83.00 72 ASN A O 1
ATOM 557 N N . ALA A 1 73 ? 9.747 1.297 -28.969 1.00 77.25 73 ALA A N 1
ATOM 558 C CA . ALA A 1 73 ? 9.832 2.065 -30.213 1.00 77.25 73 ALA A CA 1
ATOM 559 C C . ALA A 1 73 ? 11.250 2.621 -30.467 1.00 77.25 73 ALA A C 1
ATOM 561 O O . ALA A 1 73 ? 11.411 3.616 -31.169 1.00 77.25 73 ALA A O 1
ATOM 562 N N . VAL A 1 74 ? 12.287 2.026 -29.858 1.00 68.69 74 VAL A N 1
ATOM 563 C CA . VAL A 1 74 ? 13.694 2.478 -29.926 1.00 68.69 74 VAL A CA 1
ATOM 564 C C . VAL A 1 74 ? 14.583 1.470 -30.673 1.00 68.69 74 VAL A C 1
ATOM 566 O O . VAL A 1 74 ? 15.777 1.356 -30.394 1.00 68.69 74 VAL A O 1
ATOM 569 N N . GLU A 1 75 ? 14.036 0.704 -31.623 1.00 62.00 75 GLU A N 1
ATOM 570 C CA . GLU A 1 75 ? 14.815 -0.314 -32.342 1.00 62.00 75 GLU A CA 1
ATOM 571 C C . GLU A 1 75 ? 16.102 0.268 -32.967 1.00 62.00 75 GLU A C 1
ATOM 573 O O . GLU A 1 75 ? 16.122 1.345 -33.571 1.00 62.00 75 GLU A O 1
ATOM 578 N N . ASN A 1 76 ? 17.217 -0.451 -32.788 1.00 57.25 76 ASN A N 1
ATOM 579 C CA . ASN A 1 76 ? 18.542 -0.115 -33.328 1.00 57.25 76 ASN A CA 1
ATOM 580 C C . ASN A 1 76 ? 19.078 1.291 -32.974 1.00 57.25 76 ASN A C 1
ATOM 582 O O . ASN A 1 76 ? 19.886 1.838 -33.727 1.00 57.25 76 ASN A O 1
ATOM 586 N N . ASN A 1 77 ? 18.654 1.890 -31.853 1.00 54.12 77 ASN A N 1
ATOM 587 C CA . ASN A 1 77 ? 19.085 3.224 -31.396 1.00 54.12 77 ASN A CA 1
ATOM 588 C C . ASN A 1 77 ? 18.776 4.379 -32.373 1.00 54.12 77 ASN A C 1
ATOM 590 O O . ASN A 1 77 ? 19.271 5.493 -32.187 1.00 54.12 77 ASN A O 1
ATOM 594 N N . GLN A 1 78 ? 17.956 4.163 -33.407 1.00 57.34 78 GLN A N 1
ATOM 595 C CA . GLN A 1 78 ? 17.742 5.169 -34.456 1.00 57.34 78 GLN A CA 1
ATOM 596 C C . GLN A 1 78 ? 16.879 6.348 -33.988 1.00 57.34 78 GLN A C 1
ATOM 598 O O . GLN A 1 78 ? 17.070 7.476 -34.437 1.00 57.34 78 GLN A O 1
ATOM 603 N N . HIS A 1 79 ? 15.971 6.120 -33.041 1.00 57.69 79 HIS A N 1
ATOM 604 C CA . HIS A 1 79 ? 15.014 7.135 -32.584 1.00 57.69 79 HIS A CA 1
ATOM 605 C C . HIS A 1 79 ? 15.581 8.096 -31.522 1.00 57.69 79 HIS A C 1
ATOM 607 O O . HIS A 1 79 ? 14.934 9.077 -31.166 1.00 57.69 79 HIS A O 1
ATOM 613 N N . LEU A 1 80 ? 16.817 7.864 -31.060 1.00 55.09 80 LEU A N 1
ATOM 614 C CA . LEU A 1 80 ? 17.481 8.643 -30.007 1.00 55.09 80 LEU A CA 1
ATOM 615 C C . LEU A 1 80 ? 18.062 9.978 -30.482 1.00 55.09 80 LEU A C 1
ATOM 617 O O . LEU A 1 80 ? 18.189 10.915 -29.699 1.00 55.09 80 LEU A O 1
ATOM 621 N N . SER A 1 81 ? 18.443 10.065 -31.756 1.00 54.75 81 SER A N 1
ATOM 622 C CA . SER A 1 81 ? 19.264 11.162 -32.282 1.00 54.75 81 SER A CA 1
ATOM 623 C C . SER A 1 81 ? 18.472 12.233 -33.042 1.00 54.75 81 SER A C 1
ATOM 625 O O . SER A 1 81 ? 19.021 13.295 -33.334 1.00 54.75 81 SER A O 1
ATOM 627 N N . ALA A 1 82 ? 17.194 11.989 -33.362 1.00 57.03 82 ALA A N 1
ATOM 628 C CA . ALA A 1 82 ? 16.428 12.820 -34.299 1.00 57.03 82 ALA A CA 1
ATOM 629 C C . ALA A 1 82 ? 14.916 12.904 -33.993 1.00 57.03 82 ALA A C 1
ATOM 631 O O . ALA A 1 82 ? 14.078 12.824 -34.901 1.00 57.03 82 ALA A O 1
ATOM 632 N N . LEU A 1 83 ? 14.538 13.073 -32.722 1.00 66.19 83 LEU A N 1
ATOM 633 C CA . LEU A 1 83 ? 13.141 13.337 -32.358 1.00 66.19 83 LEU A CA 1
ATOM 634 C C . LEU A 1 83 ? 12.686 14.702 -32.878 1.00 66.19 83 LEU A C 1
ATOM 636 O O . LEU A 1 83 ? 12.999 15.748 -32.318 1.00 66.19 83 LEU A O 1
ATOM 640 N N . ASN A 1 84 ? 11.924 14.669 -33.966 1.00 75.12 84 ASN A N 1
ATOM 641 C CA . ASN A 1 84 ? 11.223 15.806 -34.548 1.00 75.12 84 ASN A CA 1
ATOM 642 C C . ASN A 1 84 ? 9.760 15.423 -34.834 1.00 75.12 84 ASN A C 1
ATOM 644 O O . ASN A 1 84 ? 9.366 14.261 -34.697 1.00 75.12 84 ASN A O 1
ATOM 648 N N . ASP A 1 85 ? 8.951 16.389 -35.270 1.00 77.75 85 ASP A N 1
ATOM 649 C CA . ASP A 1 85 ? 7.523 16.174 -35.530 1.00 77.75 85 ASP A CA 1
ATOM 650 C C . ASP A 1 85 ? 7.233 15.085 -36.573 1.00 77.75 85 ASP A C 1
ATOM 652 O O . ASP A 1 85 ? 6.191 14.432 -36.507 1.00 77.75 85 ASP A O 1
ATOM 656 N N . ALA A 1 86 ? 8.115 14.890 -37.557 1.00 80.19 86 ALA A N 1
ATOM 657 C CA . ALA A 1 86 ? 7.946 13.850 -38.568 1.00 80.19 86 ALA A CA 1
ATOM 658 C C . ALA A 1 86 ? 8.217 12.462 -37.978 1.00 80.19 86 ALA A C 1
ATOM 660 O O . ALA A 1 86 ? 7.374 11.578 -38.118 1.00 80.19 86 ALA A O 1
ATOM 661 N N . THR A 1 87 ? 9.319 12.305 -37.242 1.00 76.62 87 THR A N 1
ATOM 662 C CA . THR A 1 87 ? 9.663 11.063 -36.538 1.00 76.62 87 THR A CA 1
ATOM 663 C C . THR A 1 87 ? 8.574 10.678 -35.532 1.00 76.62 87 THR A C 1
ATOM 665 O O . THR A 1 87 ? 8.150 9.527 -35.490 1.00 76.62 87 THR A O 1
ATOM 668 N N . LEU A 1 88 ? 8.038 11.644 -34.775 1.00 76.12 88 LEU A N 1
ATOM 669 C CA . LEU A 1 88 ? 6.943 11.403 -33.828 1.00 76.12 88 LEU A CA 1
ATOM 670 C C . LEU A 1 88 ? 5.651 10.941 -34.513 1.00 76.12 88 LEU A C 1
ATOM 672 O O . LEU A 1 88 ? 4.913 10.138 -33.942 1.00 76.12 88 LEU A O 1
ATOM 676 N N . ARG A 1 89 ? 5.351 11.432 -35.724 1.00 82.50 89 ARG A N 1
ATOM 677 C CA . ARG A 1 89 ? 4.195 10.949 -36.498 1.00 82.50 89 ARG A CA 1
ATOM 678 C C . ARG A 1 89 ? 4.366 9.490 -36.904 1.00 82.50 89 ARG A C 1
ATOM 680 O O . ARG A 1 89 ? 3.419 8.732 -36.730 1.00 82.50 89 ARG A O 1
ATOM 687 N N . THR A 1 90 ? 5.547 9.108 -37.386 1.00 82.50 90 THR A N 1
ATOM 688 C CA . THR A 1 90 ? 5.855 7.718 -37.753 1.00 82.50 90 THR A CA 1
ATOM 689 C C . THR A 1 90 ? 5.759 6.792 -36.542 1.00 82.50 90 THR A C 1
ATOM 691 O O . THR A 1 90 ? 5.001 5.829 -36.573 1.00 82.50 90 THR A O 1
ATOM 694 N N . ILE A 1 91 ? 6.400 7.155 -35.425 1.00 80.44 91 ILE A N 1
ATOM 695 C CA . ILE A 1 91 ? 6.351 6.379 -34.175 1.00 80.44 91 ILE A CA 1
ATOM 696 C C . ILE A 1 91 ? 4.908 6.169 -33.705 1.00 80.44 91 ILE A C 1
ATOM 698 O O . ILE A 1 91 ? 4.542 5.070 -33.311 1.00 80.44 91 ILE A O 1
ATOM 702 N N . ARG A 1 92 ? 4.054 7.198 -33.772 1.00 83.50 92 ARG A N 1
ATOM 703 C CA . ARG A 1 92 ? 2.639 7.074 -33.377 1.00 83.50 92 ARG A CA 1
ATOM 704 C C . ARG A 1 92 ? 1.836 6.133 -34.276 1.00 83.50 92 ARG A C 1
ATOM 706 O O . ARG A 1 92 ? 0.817 5.607 -33.832 1.00 83.50 92 ARG A O 1
ATOM 713 N N . GLN A 1 93 ? 2.241 5.981 -35.534 1.00 86.12 93 GLN A N 1
ATOM 714 C CA . GLN A 1 93 ? 1.601 5.074 -36.486 1.00 86.12 93 GLN A CA 1
ATOM 715 C C . GLN A 1 93 ? 2.064 3.630 -36.280 1.00 86.12 93 GLN A C 1
ATOM 717 O O . GLN A 1 93 ? 1.232 2.727 -36.294 1.00 86.12 93 GLN A O 1
ATOM 722 N N . GLU A 1 94 ? 3.363 3.424 -36.069 1.00 85.94 94 GLU A N 1
ATOM 723 C CA . GLU A 1 94 ? 3.972 2.097 -35.907 1.00 85.94 94 GLU A CA 1
ATOM 724 C C . GLU A 1 94 ? 3.755 1.527 -34.498 1.00 85.94 94 GLU A C 1
ATOM 726 O O . GLU A 1 94 ? 3.425 0.351 -34.349 1.00 85.94 94 GLU A O 1
ATOM 731 N N . HIS A 1 95 ? 3.832 2.383 -33.475 1.00 85.81 95 HIS A N 1
ATOM 732 C CA . HIS A 1 95 ? 3.726 2.039 -32.055 1.00 85.81 95 HIS A CA 1
ATOM 733 C C . HIS A 1 95 ? 2.598 2.825 -31.364 1.00 85.81 95 HIS A C 1
ATOM 735 O O . HIS A 1 95 ? 2.853 3.727 -30.560 1.00 85.81 95 HIS A O 1
ATOM 741 N N . PRO A 1 96 ? 1.320 2.520 -31.652 1.00 86.94 96 PRO A N 1
ATOM 742 C CA . PRO A 1 96 ? 0.196 3.245 -31.073 1.00 86.94 96 PRO A CA 1
ATOM 743 C C . PRO A 1 96 ? 0.097 3.020 -29.557 1.00 86.94 96 PRO A C 1
ATOM 745 O O . PRO A 1 96 ? -0.295 1.945 -29.088 1.00 86.94 96 PRO A O 1
ATOM 748 N N . ALA A 1 97 ? 0.377 4.074 -28.795 1.00 89.50 97 ALA A N 1
ATOM 749 C CA . ALA A 1 97 ? 0.314 4.101 -27.337 1.00 89.50 97 ALA A CA 1
ATOM 750 C C . ALA A 1 97 ? -0.544 5.259 -26.805 1.00 89.50 97 ALA A C 1
ATOM 752 O O . ALA A 1 97 ? -0.766 6.261 -27.490 1.00 89.50 97 ALA A O 1
ATOM 753 N N . ASP A 1 98 ? -1.006 5.114 -25.562 1.00 90.25 98 ASP A N 1
ATOM 754 C CA . ASP A 1 98 ? -1.744 6.154 -24.840 1.00 90.25 98 ASP A CA 1
ATOM 755 C C . ASP A 1 98 ? -0.776 7.241 -24.334 1.00 90.25 98 ASP A C 1
ATOM 757 O O . ASP A 1 98 ? -1.115 8.423 -24.300 1.00 90.25 98 ASP A O 1
ATOM 761 N N . VAL A 1 99 ? 0.451 6.837 -23.982 1.00 87.88 99 VAL A N 1
ATOM 762 C CA . VAL A 1 99 ? 1.544 7.714 -23.549 1.00 87.88 99 VAL A CA 1
ATOM 763 C C . VAL A 1 99 ? 2.867 7.296 -24.194 1.00 87.88 99 VAL A C 1
ATOM 765 O O . VAL A 1 99 ? 3.105 6.117 -24.449 1.00 87.88 99 VAL A O 1
ATOM 768 N N . TYR A 1 100 ? 3.744 8.264 -24.451 1.00 84.88 100 TYR A N 1
ATOM 769 C CA . TYR A 1 100 ? 5.076 8.026 -25.004 1.00 84.88 100 TYR A CA 1
ATOM 770 C C . TYR A 1 100 ? 6.125 8.480 -23.992 1.00 84.88 100 TYR A C 1
ATOM 772 O O . TYR A 1 100 ? 6.049 9.601 -23.489 1.00 84.88 100 TYR A O 1
ATOM 780 N N . ILE A 1 101 ? 7.073 7.600 -23.674 1.00 82.12 101 ILE A N 1
ATOM 781 C CA . ILE A 1 101 ? 8.037 7.787 -22.588 1.00 82.12 101 ILE A CA 1
ATOM 782 C C . ILE A 1 101 ? 9.418 8.062 -23.174 1.00 82.12 101 ILE A C 1
ATOM 784 O O . ILE A 1 101 ? 9.928 7.298 -23.995 1.00 82.12 101 ILE A O 1
ATOM 788 N N . GLY A 1 102 ? 10.008 9.161 -22.717 1.00 76.50 102 GLY A N 1
ATOM 789 C CA . GLY A 1 102 ? 11.390 9.535 -22.967 1.00 76.50 102 GLY A CA 1
ATOM 790 C C . GLY A 1 102 ? 12.224 9.440 -21.699 1.00 76.50 102 GLY A C 1
ATOM 791 O O . GLY A 1 102 ? 11.800 9.932 -20.655 1.00 76.50 102 GLY A O 1
ATOM 792 N N . VAL A 1 103 ? 13.411 8.844 -21.777 1.00 67.19 103 VAL A N 1
ATOM 793 C CA . VAL A 1 103 ? 14.340 8.738 -20.644 1.00 67.19 103 VAL A CA 1
ATOM 794 C C . VAL A 1 103 ? 15.484 9.722 -20.861 1.00 67.19 103 VAL A C 1
ATOM 796 O O . VAL A 1 103 ? 16.374 9.475 -21.656 1.00 67.19 103 VAL A O 1
ATOM 799 N N . ASN A 1 104 ? 15.451 10.880 -20.200 1.00 57.97 104 ASN A N 1
ATOM 800 C CA . ASN A 1 104 ? 16.343 12.007 -20.521 1.00 57.97 104 ASN A CA 1
ATOM 801 C C . ASN A 1 104 ? 17.752 11.939 -19.903 1.00 57.97 104 ASN A C 1
ATOM 803 O O . ASN A 1 104 ? 18.595 12.753 -20.276 1.00 57.97 104 ASN A O 1
ATOM 807 N N . ALA A 1 105 ? 18.019 11.038 -18.954 1.00 54.84 105 ALA A N 1
ATOM 808 C CA . ALA A 1 105 ? 19.327 10.942 -18.312 1.00 54.84 105 ALA A CA 1
ATOM 809 C C . ALA A 1 105 ? 19.603 9.527 -17.791 1.00 54.84 105 ALA A C 1
ATOM 811 O O . ALA A 1 105 ? 18.959 9.061 -16.854 1.00 54.84 105 ALA A O 1
ATOM 812 N N . PHE A 1 106 ? 20.597 8.872 -18.384 1.00 52.78 106 PHE A N 1
ATOM 813 C CA . PHE A 1 106 ? 21.194 7.639 -17.890 1.00 52.78 106 PHE A CA 1
ATOM 814 C C . PHE A 1 106 ? 22.711 7.692 -18.125 1.00 52.78 106 PHE A C 1
ATOM 816 O O . PHE A 1 106 ? 23.159 7.684 -19.267 1.00 52.78 106 PHE A O 1
ATOM 823 N N . SER A 1 107 ? 23.532 7.773 -17.074 1.00 52.19 107 SER A N 1
ATOM 824 C CA . SER A 1 107 ? 24.996 7.731 -17.220 1.00 52.19 107 SER A CA 1
ATOM 825 C C . SER A 1 107 ? 25.582 6.524 -16.497 1.00 52.19 107 SER A C 1
ATOM 827 O O . SER A 1 107 ? 25.549 6.455 -15.270 1.00 52.19 107 SER A O 1
ATOM 829 N N . CYS A 1 108 ? 26.170 5.601 -17.260 1.00 51.88 108 CYS A N 1
ATOM 830 C CA . CYS A 1 108 ? 27.050 4.564 -16.719 1.00 51.88 108 CYS A CA 1
ATOM 831 C C . CYS A 1 108 ? 28.472 5.081 -16.473 1.00 51.88 108 CYS A C 1
ATOM 833 O O . CYS A 1 108 ? 29.186 4.519 -15.646 1.00 51.88 108 CYS A O 1
ATOM 835 N N . SER A 1 109 ? 28.917 6.124 -17.185 1.00 48.03 109 SER A N 1
ATOM 836 C CA . SER A 1 109 ? 30.294 6.599 -17.081 1.00 48.03 109 SER A CA 1
ATOM 837 C C . SER A 1 109 ? 30.516 7.363 -15.774 1.00 48.03 109 SER A C 1
ATOM 839 O O . SER A 1 109 ? 29.799 8.294 -15.409 1.00 48.03 109 SER A O 1
ATOM 841 N N . GLY A 1 110 ? 31.559 6.975 -15.042 1.00 44.06 110 GLY A N 1
ATOM 842 C CA . GLY A 1 110 ? 31.916 7.619 -13.781 1.00 44.06 110 GLY A CA 1
ATOM 843 C C . GLY A 1 110 ? 32.555 9.003 -13.924 1.00 44.06 110 GLY A C 1
ATOM 844 O O . GLY A 1 110 ? 33.109 9.512 -12.953 1.00 44.06 110 GLY A O 1
ATOM 845 N N . THR A 1 111 ? 32.530 9.605 -15.116 1.00 43.03 111 THR A N 1
ATOM 846 C CA . THR A 1 111 ? 33.124 10.923 -15.388 1.00 43.03 111 THR A CA 1
ATOM 847 C C . THR A 1 111 ? 32.215 12.076 -14.965 1.00 43.03 111 THR A C 1
ATOM 849 O O . THR A 1 111 ? 32.708 13.186 -14.768 1.00 43.03 111 THR A O 1
ATOM 852 N N . GLN A 1 112 ? 30.918 11.828 -14.748 1.00 43.59 112 GLN A N 1
ATOM 853 C CA . GLN A 1 112 ? 30.011 12.792 -14.126 1.00 43.59 112 GLN A CA 1
ATOM 854 C C . GLN A 1 112 ? 29.750 12.410 -12.664 1.00 43.59 112 GLN A C 1
ATOM 856 O O . GLN A 1 112 ? 28.969 11.511 -12.354 1.00 43.59 112 GLN A O 1
ATOM 861 N N . SER A 1 113 ? 30.383 13.129 -11.734 1.00 41.28 113 SER A N 1
ATOM 862 C CA . SER A 1 113 ? 30.156 12.991 -10.287 1.00 41.28 113 SER A CA 1
ATOM 863 C C . SER A 1 113 ? 28.839 13.645 -9.825 1.00 41.28 113 SER A C 1
ATOM 865 O O . SER A 1 113 ? 28.812 14.322 -8.798 1.00 41.28 113 SER A O 1
ATOM 867 N N . SER A 1 114 ? 27.761 13.527 -10.603 1.00 42.66 114 SER A N 1
ATOM 868 C CA . SER A 1 114 ? 26.488 14.200 -10.303 1.00 42.66 114 SER A CA 1
ATOM 869 C C . SER A 1 114 ? 25.287 13.257 -10.183 1.00 42.66 114 SER A C 1
ATOM 871 O O . SER A 1 114 ? 24.219 13.717 -9.788 1.00 42.66 114 SER A O 1
ATOM 873 N N . GLY A 1 115 ? 25.436 11.967 -10.498 1.00 36.72 115 GLY A N 1
ATOM 874 C CA . GLY A 1 115 ? 24.415 10.953 -10.233 1.00 36.72 115 GLY A CA 1
ATOM 875 C C . GLY A 1 115 ? 24.695 10.237 -8.913 1.00 36.72 115 GLY A C 1
ATOM 876 O O . GLY A 1 115 ? 25.808 9.748 -8.702 1.00 36.72 115 GLY A O 1
ATOM 877 N N . GLU A 1 116 ? 23.702 10.168 -8.025 1.00 37.69 116 GLU A N 1
ATOM 878 C CA . GLU A 1 116 ? 23.732 9.358 -6.800 1.00 37.69 116 GLU A CA 1
ATOM 879 C C . GLU A 1 116 ? 23.844 7.865 -7.166 1.00 37.69 116 GLU A C 1
ATOM 881 O O . GLU A 1 116 ? 22.859 7.149 -7.298 1.00 37.69 116 GLU A O 1
ATOM 886 N N . GLY A 1 117 ? 25.066 7.392 -7.405 1.00 41.28 117 GLY A N 1
ATOM 887 C CA . GLY A 1 117 ? 25.332 6.002 -7.789 1.00 41.28 117 GLY A CA 1
ATOM 888 C C . GLY A 1 117 ? 26.768 5.735 -8.233 1.00 41.28 117 GLY A C 1
ATOM 889 O O . GLY A 1 117 ? 27.211 4.586 -8.245 1.00 41.28 117 GLY A O 1
ATOM 890 N N . THR A 1 118 ? 27.539 6.775 -8.555 1.00 46.25 118 THR A N 1
ATOM 891 C CA . THR A 1 118 ? 28.899 6.591 -9.062 1.00 46.25 118 THR A CA 1
ATOM 892 C C . THR A 1 118 ? 29.890 6.276 -7.940 1.00 46.25 118 THR A C 1
ATOM 894 O O . THR A 1 118 ? 30.227 7.131 -7.121 1.00 46.25 118 THR A O 1
ATOM 897 N N . SER A 1 119 ? 30.425 5.053 -7.926 1.00 44.69 119 SER A N 1
ATOM 898 C CA . SER A 1 119 ? 31.592 4.719 -7.105 1.00 44.69 119 SER A CA 1
ATOM 899 C C . SER A 1 119 ? 32.863 5.319 -7.731 1.00 44.69 119 SER A C 1
ATOM 901 O O . SER A 1 119 ? 33.144 5.032 -8.898 1.00 44.69 119 SER A O 1
ATOM 903 N N . PRO A 1 120 ? 33.707 6.057 -6.980 1.00 45.78 120 PRO A N 1
ATOM 904 C CA . PRO A 1 120 ? 34.993 6.585 -7.463 1.00 45.78 120 PRO A CA 1
ATOM 905 C C . PRO A 1 120 ? 35.988 5.521 -7.971 1.00 45.78 120 PRO A C 1
ATOM 907 O O . PRO A 1 120 ? 37.059 5.861 -8.465 1.00 45.78 120 PRO A O 1
ATOM 910 N N . ARG A 1 121 ? 35.668 4.226 -7.833 1.00 52.03 121 ARG A N 1
ATOM 911 C CA . ARG A 1 121 ? 36.529 3.091 -8.196 1.00 52.03 121 ARG A CA 1
ATOM 912 C C . ARG A 1 121 ? 36.420 2.641 -9.651 1.00 52.03 121 ARG A C 1
ATOM 914 O O . ARG A 1 121 ? 37.252 1.844 -10.069 1.00 52.03 121 ARG A O 1
ATOM 921 N N . ALA A 1 122 ? 35.457 3.141 -10.430 1.00 50.81 122 ALA A N 1
ATOM 922 C CA . ALA A 1 122 ? 35.231 2.662 -11.799 1.00 50.81 122 ALA A CA 1
ATOM 923 C C . ALA A 1 122 ? 36.459 2.823 -12.721 1.00 50.81 122 ALA A C 1
ATOM 925 O O . ALA A 1 122 ? 36.681 2.003 -13.605 1.00 50.81 122 ALA A O 1
ATOM 926 N N . VAL A 1 123 ? 37.299 3.834 -12.476 1.00 56.97 123 VAL A N 1
ATOM 927 C CA . VAL A 1 123 ? 38.510 4.111 -13.274 1.00 56.97 123 VAL A CA 1
ATOM 928 C C . VAL A 1 123 ? 39.641 3.104 -12.999 1.00 56.97 123 VAL A C 1
ATOM 930 O O . VAL A 1 123 ? 40.522 2.929 -13.833 1.00 56.97 123 VAL A O 1
ATOM 933 N N . SER A 1 124 ? 39.613 2.410 -11.853 1.00 63.25 124 SER A N 1
ATOM 934 C CA . SER A 1 124 ? 40.615 1.402 -11.462 1.00 63.25 124 SER A CA 1
ATOM 935 C C . SER A 1 124 ? 40.188 -0.047 -11.717 1.00 63.25 124 SER A C 1
ATOM 937 O O . SER A 1 124 ? 40.949 -0.959 -11.412 1.00 63.25 124 SER A O 1
ATOM 939 N N . LEU A 1 125 ? 38.972 -0.262 -12.222 1.00 67.56 125 LEU A N 1
ATOM 940 C CA . LEU A 1 125 ? 38.448 -1.593 -12.523 1.00 67.56 125 LEU A CA 1
ATOM 941 C C . LEU A 1 125 ? 39.056 -2.134 -13.821 1.00 67.56 125 LEU A C 1
ATOM 943 O O . LEU A 1 125 ? 39.324 -1.366 -14.753 1.00 67.56 125 LEU A O 1
ATOM 947 N N . SER A 1 126 ? 39.227 -3.452 -13.900 1.00 79.94 126 SER A N 1
ATOM 948 C CA . SER A 1 126 ? 39.484 -4.140 -15.166 1.00 79.94 126 SER A CA 1
ATOM 949 C C . SER A 1 126 ? 38.318 -3.939 -16.143 1.00 79.94 126 SER A C 1
ATOM 951 O O . SER A 1 126 ? 37.232 -3.506 -15.762 1.00 79.94 126 SER A O 1
ATOM 953 N N . GLU A 1 127 ? 38.534 -4.225 -17.425 1.00 78.31 127 GLU A N 1
ATOM 954 C CA . GLU A 1 127 ? 37.486 -4.092 -18.444 1.00 78.31 127 GLU A CA 1
ATOM 955 C C . GLU A 1 127 ? 36.258 -4.962 -18.134 1.00 78.31 127 GLU A C 1
ATOM 957 O O . GLU A 1 127 ? 35.137 -4.465 -18.185 1.00 78.31 127 GLU A O 1
ATOM 962 N N . GLU A 1 128 ? 36.476 -6.205 -17.698 1.00 78.38 128 GLU A N 1
ATOM 963 C CA . GLU A 1 128 ? 35.412 -7.132 -17.288 1.00 78.38 128 GLU A CA 1
ATOM 964 C C . GLU A 1 128 ? 34.643 -6.617 -16.060 1.00 78.38 128 GLU A C 1
ATOM 966 O O . GLU A 1 128 ? 33.414 -6.645 -16.024 1.00 78.38 128 GLU A O 1
ATOM 971 N N . GLU A 1 129 ? 35.345 -6.086 -15.056 1.00 75.44 129 GLU A N 1
ATOM 972 C CA . GLU A 1 129 ? 34.706 -5.523 -13.861 1.00 75.44 129 GLU A CA 1
ATOM 973 C C . GLU A 1 129 ? 33.908 -4.250 -14.173 1.00 75.44 129 GLU A C 1
ATOM 975 O O . GLU A 1 129 ? 32.846 -4.031 -13.582 1.00 75.44 129 GLU A O 1
ATOM 980 N N . ARG A 1 130 ? 34.391 -3.411 -15.101 1.00 74.06 130 ARG A N 1
ATOM 981 C CA . ARG A 1 130 ? 33.642 -2.238 -15.580 1.00 74.06 130 ARG A CA 1
ATOM 982 C C . ARG A 1 130 ? 32.383 -2.652 -16.327 1.00 74.06 130 ARG A C 1
ATOM 984 O O . ARG A 1 130 ? 31.335 -2.063 -16.079 1.00 74.06 130 ARG A O 1
ATOM 991 N N . ASP A 1 131 ? 32.471 -3.663 -17.186 1.00 77.00 131 ASP A N 1
ATOM 992 C CA . ASP A 1 131 ? 31.329 -4.147 -17.962 1.00 77.00 131 ASP A CA 1
ATOM 993 C C . ASP A 1 131 ? 30.197 -4.648 -17.052 1.00 77.00 131 ASP A C 1
ATOM 995 O O . ASP A 1 131 ? 29.050 -4.205 -17.172 1.00 77.00 131 ASP A O 1
ATOM 999 N N . VAL A 1 132 ? 30.541 -5.470 -16.053 1.00 79.19 132 VAL A N 1
ATOM 1000 C CA . VAL A 1 132 ? 29.591 -5.955 -15.038 1.00 79.19 132 VAL A CA 1
ATOM 1001 C C . VAL A 1 132 ? 28.994 -4.798 -14.233 1.00 79.19 132 VAL A C 1
ATOM 1003 O O . VAL A 1 132 ? 27.783 -4.767 -14.000 1.00 79.19 132 VAL A O 1
ATOM 1006 N N . ALA A 1 133 ? 29.813 -3.827 -13.817 1.00 72.25 133 ALA A N 1
ATOM 1007 C CA . ALA A 1 133 ? 29.337 -2.665 -13.066 1.00 72.25 133 ALA A CA 1
ATOM 1008 C C . ALA A 1 133 ? 28.351 -1.813 -13.885 1.00 72.25 133 ALA A C 1
ATOM 1010 O O . ALA A 1 133 ? 27.331 -1.366 -13.354 1.00 72.25 133 ALA A O 1
ATOM 1011 N N . TYR A 1 134 ? 28.610 -1.620 -15.179 1.00 74.88 134 TYR A N 1
ATOM 1012 C CA . TYR A 1 134 ? 27.721 -0.876 -16.074 1.00 74.88 134 TYR A CA 1
ATOM 1013 C C . TYR A 1 134 ? 26.424 -1.626 -16.367 1.00 74.88 134 TYR A C 1
ATOM 1015 O O . TYR A 1 134 ? 25.360 -1.007 -16.408 1.00 74.88 134 TYR A O 1
ATOM 1023 N N . GLU A 1 135 ? 26.470 -2.951 -16.503 1.00 79.31 135 GLU A N 1
ATOM 1024 C CA . GLU A 1 135 ? 25.253 -3.754 -16.635 1.00 79.31 135 GLU A CA 1
ATOM 1025 C C . GLU A 1 135 ? 24.377 -3.653 -15.375 1.00 79.31 135 GLU A C 1
ATOM 1027 O O . GLU A 1 135 ? 23.161 -3.460 -15.459 1.00 79.31 135 GLU A O 1
ATOM 1032 N N . GLN A 1 136 ? 24.986 -3.725 -14.190 1.00 78.12 136 GLN A N 1
ATOM 1033 C CA . GLN A 1 136 ? 24.275 -3.554 -12.922 1.00 78.12 136 GLN A CA 1
ATOM 1034 C C . GLN A 1 136 ? 23.675 -2.150 -12.783 1.00 78.12 136 GLN A C 1
ATOM 1036 O O . GLN A 1 136 ? 22.515 -2.029 -12.385 1.00 78.12 136 GLN A O 1
ATOM 1041 N N . ALA A 1 137 ? 24.420 -1.107 -13.159 1.00 75.88 137 ALA A N 1
ATOM 1042 C CA . ALA A 1 137 ? 23.931 0.270 -13.156 1.00 75.88 137 ALA A CA 1
ATOM 1043 C C . ALA A 1 137 ? 22.720 0.449 -14.089 1.00 75.88 137 ALA A C 1
ATOM 1045 O O . ALA A 1 137 ? 21.712 1.026 -13.678 1.00 75.88 137 ALA A O 1
ATOM 1046 N N . ALA A 1 138 ? 22.766 -0.121 -15.300 1.00 78.25 138 ALA A N 1
ATOM 1047 C CA . ALA A 1 138 ? 21.642 -0.114 -16.242 1.00 78.25 138 ALA A CA 1
ATOM 1048 C C . ALA A 1 138 ? 20.395 -0.785 -15.676 1.00 78.25 138 ALA A C 1
ATOM 1050 O O . ALA A 1 138 ? 19.291 -0.248 -15.772 1.00 78.25 138 ALA A O 1
AT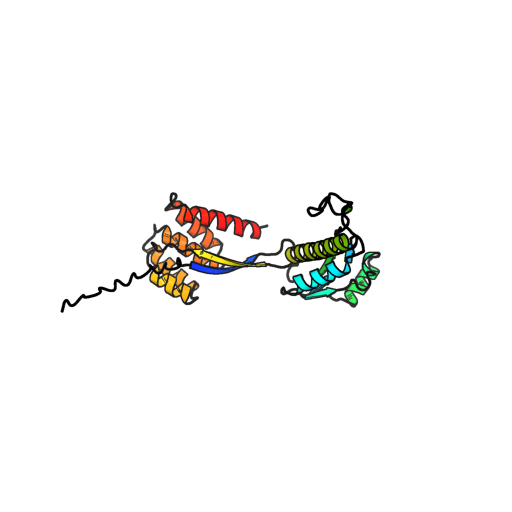OM 1051 N N . ARG A 1 139 ? 20.570 -1.938 -15.029 1.00 82.06 139 ARG A N 1
ATOM 1052 C CA . ARG A 1 139 ? 19.469 -2.661 -14.386 1.00 82.06 139 ARG A CA 1
ATOM 1053 C C . ARG A 1 139 ? 18.864 -1.879 -13.225 1.00 82.06 139 ARG A C 1
ATOM 1055 O O . ARG A 1 139 ? 17.644 -1.861 -13.098 1.00 82.06 139 ARG A O 1
ATOM 1062 N N . TYR A 1 140 ? 19.695 -1.251 -12.394 1.00 79.25 140 TYR A N 1
ATOM 1063 C CA . TYR A 1 140 ? 19.227 -0.451 -11.263 1.00 79.25 140 TYR A CA 1
ATOM 1064 C C . TYR A 1 140 ? 18.448 0.781 -11.730 1.00 79.25 140 TYR A C 1
ATOM 1066 O O . TYR A 1 140 ? 17.334 1.007 -11.267 1.00 79.25 140 TYR A O 1
ATOM 1074 N N . ALA A 1 141 ? 18.979 1.522 -12.705 1.00 78.50 141 ALA A N 1
ATOM 1075 C CA . ALA A 1 141 ? 18.286 2.677 -13.268 1.00 78.50 141 ALA A CA 1
ATOM 1076 C C . ALA A 1 141 ? 16.959 2.288 -13.934 1.00 78.50 141 ALA A C 1
ATOM 1078 O O . ALA A 1 141 ? 15.969 3.003 -13.807 1.00 78.50 141 ALA A O 1
ATOM 1079 N N . ALA A 1 142 ? 16.915 1.146 -14.627 1.00 82.56 142 ALA A N 1
ATOM 1080 C CA . ALA A 1 142 ? 15.686 0.642 -15.233 1.00 82.56 142 ALA A CA 1
ATOM 1081 C C . ALA A 1 142 ? 14.616 0.305 -14.186 1.00 82.56 142 ALA A C 1
ATOM 1083 O O . ALA A 1 142 ? 13.435 0.575 -14.405 1.00 82.56 142 ALA A O 1
ATOM 1084 N N . LEU A 1 143 ? 15.027 -0.272 -13.053 1.00 84.62 143 LEU A N 1
ATOM 1085 C CA . LEU A 1 143 ? 14.135 -0.554 -11.932 1.00 84.62 143 LEU A CA 1
ATOM 1086 C C . LEU A 1 143 ? 13.588 0.744 -11.329 1.00 84.62 143 LEU A C 1
ATOM 1088 O O . LEU A 1 143 ? 12.379 0.867 -11.174 1.00 84.62 143 LEU A O 1
ATOM 1092 N N . ASP A 1 144 ? 14.460 1.713 -11.049 1.00 83.19 144 ASP A N 1
ATOM 1093 C CA . ASP A 1 144 ? 14.079 3.011 -10.483 1.00 83.19 144 ASP A CA 1
ATOM 1094 C C . ASP A 1 144 ? 13.105 3.772 -11.401 1.00 83.19 144 ASP A C 1
ATOM 1096 O O . ASP A 1 144 ? 12.047 4.229 -10.966 1.00 83.19 144 ASP A O 1
ATOM 1100 N N . ALA A 1 145 ? 13.387 3.797 -12.708 1.00 83.38 145 ALA A N 1
ATOM 1101 C CA . ALA A 1 145 ? 12.501 4.397 -13.701 1.00 83.38 145 ALA A CA 1
ATOM 1102 C C . ALA A 1 145 ? 11.134 3.691 -13.778 1.00 83.38 145 ALA A C 1
ATOM 1104 O O . ALA A 1 145 ? 10.103 4.356 -13.891 1.00 83.38 145 ALA A O 1
ATOM 1105 N N . ALA A 1 146 ? 11.098 2.356 -13.707 1.00 86.06 146 ALA A N 1
ATOM 1106 C CA . ALA A 1 146 ? 9.846 1.598 -13.685 1.00 86.06 146 ALA A CA 1
ATOM 1107 C C . ALA A 1 146 ? 9.039 1.880 -12.404 1.00 86.06 146 ALA A C 1
ATOM 1109 O O . ALA A 1 146 ? 7.827 2.107 -12.467 1.00 86.06 146 ALA A O 1
ATOM 1110 N N . ASP A 1 147 ? 9.707 1.939 -11.254 1.00 85.31 147 ASP A N 1
ATOM 1111 C CA . ASP A 1 147 ? 9.129 2.269 -9.945 1.00 85.31 147 ASP A CA 1
ATOM 1112 C C . ASP A 1 147 ? 8.574 3.700 -9.874 1.00 85.31 147 ASP A C 1
ATOM 1114 O O . ASP A 1 147 ? 7.719 3.994 -9.029 1.00 85.31 147 ASP A O 1
ATOM 1118 N N . ALA A 1 148 ? 9.064 4.590 -10.739 1.00 85.75 148 ALA A N 1
ATOM 1119 C CA . ALA A 1 148 ? 8.616 5.972 -10.838 1.00 85.75 148 ALA A CA 1
ATOM 1120 C C . ALA A 1 148 ? 7.275 6.119 -11.575 1.00 85.75 148 ALA A C 1
ATOM 1122 O O . ALA A 1 148 ? 6.585 7.114 -11.361 1.00 85.75 148 ALA A O 1
ATOM 1123 N N . ILE A 1 149 ? 6.891 5.146 -12.411 1.00 86.12 149 ILE A N 1
ATOM 1124 C CA . ILE A 1 149 ? 5.669 5.198 -13.237 1.00 86.12 149 ILE A CA 1
ATOM 1125 C C . ILE A 1 149 ? 4.668 4.075 -12.948 1.00 86.12 149 ILE A C 1
ATOM 1127 O O . ILE A 1 149 ? 3.541 4.112 -13.440 1.00 86.12 149 ILE A O 1
ATOM 1131 N N . THR A 1 150 ? 5.062 3.058 -12.180 1.00 86.19 150 THR A N 1
ATOM 1132 C CA . THR A 1 150 ? 4.186 1.933 -11.841 1.00 86.19 150 THR A CA 1
ATOM 1133 C C . THR A 1 150 ? 3.709 2.001 -10.390 1.00 86.19 150 THR A C 1
ATOM 1135 O O . THR A 1 150 ? 4.495 2.272 -9.479 1.00 86.19 150 THR A O 1
ATOM 1138 N N . PRO A 1 151 ? 2.406 1.773 -10.133 1.00 85.75 151 PRO A N 1
ATOM 1139 C CA . PRO A 1 151 ? 1.894 1.730 -8.774 1.00 85.75 151 PRO A CA 1
ATOM 1140 C C . PRO A 1 151 ? 2.457 0.519 -8.029 1.00 85.75 151 PRO A C 1
ATOM 1142 O O . PRO A 1 151 ? 2.540 -0.586 -8.570 1.00 85.75 151 PRO A O 1
ATOM 1145 N N . ARG A 1 152 ? 2.768 0.704 -6.746 1.00 83.81 152 ARG A N 1
ATOM 1146 C CA . ARG A 1 152 ? 3.272 -0.373 -5.886 1.00 83.81 152 ARG A CA 1
ATOM 1147 C C . ARG A 1 152 ? 2.156 -0.921 -5.023 1.0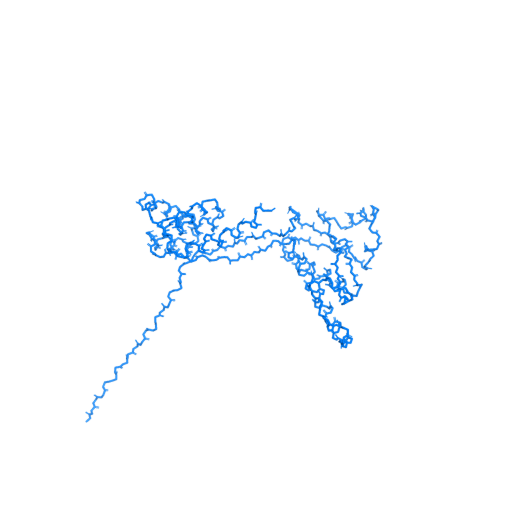0 83.81 152 ARG A C 1
ATOM 1149 O O . ARG A 1 152 ? 1.341 -0.178 -4.487 1.00 83.81 152 ARG A O 1
ATOM 1156 N N . THR A 1 153 ? 2.141 -2.234 -4.857 1.00 86.88 153 THR A N 1
ATOM 1157 C CA . THR A 1 153 ? 1.174 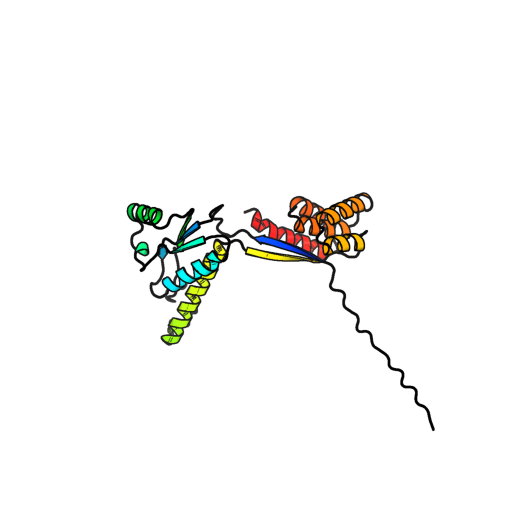-2.912 -3.995 1.00 86.88 153 THR A CA 1
ATOM 1158 C C . THR A 1 153 ? 1.868 -3.341 -2.710 1.00 86.88 153 THR A C 1
ATOM 1160 O O . THR A 1 153 ? 2.804 -4.135 -2.751 1.00 86.88 153 THR A O 1
ATOM 1163 N N . VAL A 1 154 ? 1.415 -2.825 -1.569 1.00 88.81 154 VAL A N 1
ATOM 1164 C CA . VAL A 1 154 ? 1.992 -3.121 -0.252 1.00 88.81 154 VAL A CA 1
ATOM 1165 C C . VAL A 1 154 ? 0.955 -3.818 0.614 1.00 88.81 154 VAL A C 1
ATOM 1167 O O . VAL A 1 154 ? -0.201 -3.402 0.685 1.00 88.81 154 VAL A O 1
ATOM 1170 N N . ARG A 1 155 ? 1.366 -4.898 1.281 1.00 93.00 155 ARG A N 1
ATOM 1171 C CA . ARG A 1 155 ? 0.548 -5.577 2.285 1.00 93.00 155 ARG A CA 1
ATOM 1172 C C . ARG A 1 155 ? 0.804 -4.931 3.640 1.00 93.00 155 ARG A C 1
ATOM 1174 O O . ARG A 1 155 ? 1.914 -5.010 4.159 1.00 93.00 155 ARG A O 1
ATOM 1181 N N . GLU A 1 156 ? -0.223 -4.323 4.210 1.00 91.50 156 GLU A N 1
ATOM 1182 C CA . GLU A 1 156 ? -0.177 -3.713 5.534 1.00 91.50 156 GLU A CA 1
ATOM 1183 C C . GLU A 1 156 ? -0.882 -4.593 6.554 1.00 91.50 156 GLU A C 1
ATOM 1185 O O . GLU A 1 156 ? -1.846 -5.297 6.245 1.00 91.50 156 GLU A O 1
ATOM 1190 N N . SER A 1 157 ? -0.393 -4.549 7.790 1.00 94.19 157 SER A N 1
ATOM 1191 C CA . SER A 1 157 ? -1.022 -5.228 8.909 1.00 94.19 157 SER A CA 1
ATOM 1192 C C . SER A 1 157 ? -1.006 -4.329 10.131 1.00 94.19 157 SER A C 1
ATOM 1194 O O . SER A 1 157 ? 0.052 -3.853 10.536 1.00 94.19 157 SER A O 1
ATOM 1196 N N . ILE A 1 158 ? -2.173 -4.143 10.738 1.00 95.50 158 ILE A N 1
ATOM 1197 C CA . ILE A 1 158 ? -2.342 -3.352 11.953 1.00 95.50 158 ILE A CA 1
ATOM 1198 C C . ILE A 1 158 ? -2.732 -4.307 13.071 1.00 95.50 158 ILE A C 1
ATOM 1200 O O . ILE A 1 158 ? -3.698 -5.061 12.949 1.00 95.50 158 ILE A O 1
ATOM 1204 N N . GLU A 1 159 ? -1.934 -4.311 14.131 1.00 96.69 159 GLU A N 1
ATOM 1205 C CA . GLU A 1 159 ? -2.232 -5.040 15.358 1.00 96.69 159 GLU A CA 1
ATOM 1206 C C . GLU A 1 159 ? -3.372 -4.361 16.099 1.00 96.69 159 GLU A C 1
ATOM 1208 O O . GLU A 1 159 ? -3.389 -3.139 16.213 1.00 96.69 159 GLU A O 1
ATOM 1213 N N . LEU A 1 160 ? -4.335 -5.156 16.545 1.00 97.69 160 LEU A N 1
ATOM 1214 C CA . LEU A 1 160 ? -5.543 -4.689 17.200 1.00 97.69 160 LEU A CA 1
ATOM 1215 C C . LEU A 1 160 ? -5.372 -4.758 18.717 1.00 97.69 160 LEU A C 1
ATOM 1217 O O . LEU A 1 160 ? -4.625 -5.576 19.247 1.00 97.69 160 LEU A O 1
ATOM 1221 N N . ASP A 1 161 ? -6.091 -3.891 19.411 1.00 97.56 161 ASP A N 1
ATOM 1222 C CA . ASP A 1 161 ? -6.135 -3.849 20.862 1.00 97.56 161 ASP A CA 1
ATOM 1223 C C . ASP A 1 161 ? -7.188 -4.833 21.390 1.00 97.56 161 ASP A C 1
ATOM 1225 O O . ASP A 1 161 ? -8.391 -4.641 21.179 1.00 97.56 161 ASP A O 1
ATOM 1229 N N . ASP A 1 162 ? -6.735 -5.892 22.058 1.00 96.62 162 ASP A N 1
ATOM 1230 C CA . ASP A 1 162 ? -7.579 -6.960 22.604 1.00 96.62 162 ASP A CA 1
ATOM 1231 C C . ASP A 1 162 ? -8.388 -6.547 23.841 1.00 96.62 162 ASP A C 1
ATOM 1233 O O . ASP A 1 162 ? -9.356 -7.217 24.201 1.00 96.62 162 ASP A O 1
ATOM 1237 N N . THR A 1 163 ? -8.082 -5.390 24.435 1.00 96.56 163 THR A N 1
ATOM 1238 C CA . THR A 1 163 ? -8.862 -4.813 25.538 1.00 96.56 163 THR A CA 1
ATOM 1239 C C . THR A 1 163 ? -10.158 -4.149 25.062 1.00 96.56 163 THR A C 1
ATOM 1241 O O . THR A 1 163 ? -10.983 -3.723 25.877 1.00 96.56 163 THR A O 1
ATOM 1244 N N . ALA A 1 164 ? -10.371 -4.048 23.744 1.00 97.44 164 ALA A N 1
ATOM 1245 C CA . ALA A 1 164 ? -11.581 -3.462 23.188 1.00 97.44 164 ALA A CA 1
ATOM 1246 C C . ALA A 1 164 ? -12.835 -4.297 23.533 1.00 97.44 164 ALA A C 1
ATOM 1248 O O . ALA A 1 164 ? -12.844 -5.522 23.409 1.00 97.44 164 ALA A O 1
ATOM 1249 N N . PRO A 1 165 ? -13.962 -3.664 23.896 1.00 97.50 165 PRO A N 1
ATOM 1250 C CA . PRO A 1 165 ? -15.217 -4.383 24.077 1.00 97.50 165 PRO A CA 1
ATOM 1251 C C . PRO A 1 165 ? -15.657 -5.059 22.767 1.00 97.50 165 PRO A C 1
ATOM 1253 O O . PRO A 1 165 ? -15.528 -4.497 21.678 1.00 97.50 165 PRO A O 1
ATOM 1256 N N . ALA A 1 166 ? -16.220 -6.266 22.886 1.00 97.50 166 ALA A N 1
ATOM 1257 C CA . ALA A 1 166 ? -16.589 -7.130 21.759 1.00 97.50 166 ALA A CA 1
ATOM 1258 C C . ALA A 1 166 ? -15.413 -7.497 20.822 1.00 97.50 166 ALA A C 1
ATOM 1260 O O . ALA A 1 166 ? -15.622 -7.695 19.619 1.00 97.50 166 ALA A O 1
ATOM 1261 N N . PHE A 1 167 ? -14.188 -7.602 21.355 1.00 97.94 167 PHE A N 1
ATOM 1262 C CA . PHE A 1 167 ? -12.999 -7.980 20.586 1.00 97.94 167 PHE A CA 1
ATOM 1263 C C . PHE A 1 167 ? -13.136 -9.342 19.896 1.00 97.94 167 PHE A C 1
ATOM 1265 O O . PHE A 1 167 ? -13.031 -9.403 18.674 1.00 97.94 167 PHE A O 1
ATOM 1272 N N . ASP A 1 168 ? -13.463 -10.404 20.640 1.00 97.75 168 ASP A N 1
ATOM 1273 C CA . ASP A 1 168 ? -13.525 -11.778 20.109 1.00 97.75 168 ASP A CA 1
ATOM 1274 C C . ASP A 1 168 ? -14.515 -11.932 18.944 1.00 97.75 168 ASP A C 1
ATOM 1276 O O . ASP A 1 168 ? -14.251 -12.609 17.949 1.00 97.75 168 ASP A O 1
ATOM 1280 N N . GLN A 1 169 ? -15.663 -11.257 19.032 1.00 97.94 169 GLN A N 1
ATOM 1281 C CA . GLN A 1 169 ? -16.653 -11.250 17.954 1.00 97.94 169 GLN A CA 1
ATOM 1282 C C . GLN A 1 169 ? -16.135 -10.481 16.732 1.00 97.94 169 GLN A C 1
ATOM 1284 O O . GLN A 1 169 ? -16.293 -10.933 15.597 1.00 97.94 169 GLN A O 1
ATOM 1289 N N . GLY A 1 170 ? -15.491 -9.333 16.960 1.00 97.88 170 GLY A N 1
ATOM 1290 C CA . GLY A 1 170 ? -14.902 -8.527 15.897 1.00 97.88 170 GLY A CA 1
ATOM 1291 C C . 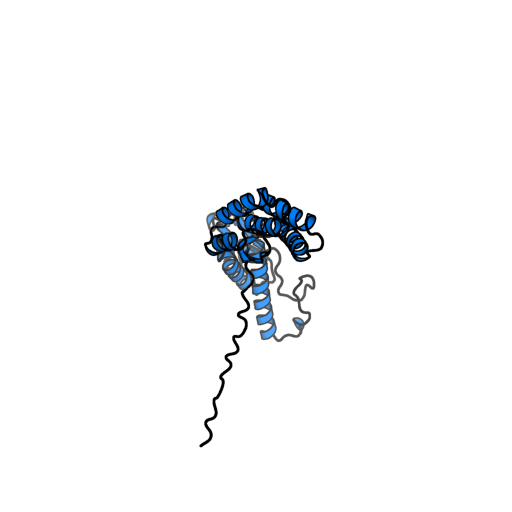GLY A 1 170 ? -13.762 -9.241 15.176 1.00 97.88 170 GLY A C 1
ATOM 1292 O O . GLY A 1 170 ? -13.757 -9.282 13.947 1.00 97.88 170 GLY A O 1
ATOM 1293 N N . ILE A 1 171 ? -12.843 -9.879 15.907 1.00 97.75 171 ILE A N 1
ATOM 1294 C CA . ILE A 1 171 ? -11.737 -10.623 15.294 1.00 97.75 171 ILE A CA 1
ATOM 1295 C C . ILE A 1 171 ? -12.233 -11.866 14.552 1.00 97.75 171 ILE A C 1
ATOM 1297 O O . ILE A 1 171 ? -11.717 -12.178 13.482 1.00 97.75 171 ILE A O 1
ATOM 1301 N N . GLY A 1 172 ? -13.289 -12.527 15.040 1.00 97.69 172 GLY A N 1
ATOM 1302 C CA . GLY A 1 172 ? -13.949 -13.613 14.313 1.00 97.69 172 GLY A CA 1
ATOM 1303 C C . GLY A 1 172 ? -14.469 -13.167 12.942 1.00 97.69 172 GLY A C 1
ATOM 1304 O O . GLY A 1 172 ? -14.287 -13.872 11.950 1.00 97.69 172 GLY A O 1
ATOM 1305 N N . LEU A 1 173 ? -15.051 -11.966 12.858 1.00 98.38 173 LEU A N 1
ATOM 1306 C CA . LEU A 1 173 ? -15.495 -11.376 11.590 1.00 98.38 173 LEU A CA 1
ATOM 1307 C C . LEU A 1 173 ? -14.315 -10.993 10.686 1.00 98.38 173 LEU A C 1
ATOM 1309 O O . LEU A 1 173 ? -14.362 -11.267 9.488 1.00 98.38 173 LEU A O 1
ATOM 1313 N N . ILE A 1 174 ? -13.243 -10.417 11.239 1.00 97.75 174 ILE A N 1
ATOM 1314 C CA . ILE A 1 174 ? -12.030 -10.066 10.479 1.00 97.75 174 ILE A CA 1
ATOM 1315 C C . ILE A 1 174 ? -11.360 -11.317 9.899 1.00 97.75 174 ILE A C 1
ATOM 1317 O O . ILE A 1 174 ? -11.066 -11.348 8.707 1.00 97.75 174 ILE A O 1
ATOM 1321 N N . ASN A 1 175 ? -11.197 -12.374 10.698 1.00 96.19 175 ASN A N 1
ATOM 1322 C CA . ASN A 1 175 ? -10.618 -13.648 10.258 1.00 96.19 175 ASN A CA 1
ATOM 1323 C C . ASN A 1 175 ? -11.472 -14.341 9.186 1.00 96.19 175 ASN A C 1
ATOM 1325 O O . ASN A 1 175 ? -10.944 -15.049 8.333 1.00 96.19 175 ASN A O 1
ATOM 1329 N N . ALA A 1 176 ? -12.786 -14.102 9.192 1.00 96.94 176 ALA A N 1
ATOM 1330 C CA . ALA A 1 176 ? -13.704 -14.536 8.142 1.00 96.94 176 ALA A CA 1
ATOM 1331 C C . ALA A 1 176 ? -13.737 -13.590 6.920 1.00 96.94 176 ALA A C 1
ATOM 1333 O O . ALA A 1 176 ? -14.597 -13.747 6.055 1.00 96.94 176 ALA A O 1
ATOM 1334 N N . ASN A 1 177 ? -12.839 -12.599 6.846 1.00 96.12 177 ASN A N 1
ATOM 1335 C CA . ASN A 1 177 ? -12.775 -11.561 5.811 1.00 96.12 177 ASN A CA 1
ATOM 1336 C C . ASN A 1 177 ? -14.057 -10.702 5.692 1.00 96.12 177 ASN A C 1
ATOM 1338 O O . ASN A 1 177 ? -14.373 -10.161 4.634 1.00 96.12 177 ASN A O 1
ATOM 1342 N N . ARG A 1 178 ? -14.812 -10.557 6.788 1.00 98.19 178 ARG A N 1
ATOM 1343 C CA . ARG A 1 178 ? -16.082 -9.808 6.878 1.00 98.19 178 ARG A CA 1
ATOM 1344 C C . ARG A 1 178 ? -15.871 -8.437 7.531 1.00 98.19 178 ARG A C 1
ATOM 1346 O O . ARG A 1 178 ? -16.520 -8.089 8.518 1.00 98.19 178 ARG A O 1
ATOM 1353 N N . LEU A 1 179 ? -14.956 -7.640 6.974 1.00 98.00 179 LEU A N 1
ATOM 1354 C CA . LEU A 1 179 ? -14.525 -6.351 7.544 1.00 98.00 179 LEU A CA 1
ATOM 1355 C C . LEU A 1 179 ? -15.678 -5.354 7.752 1.00 98.00 179 LEU A C 1
ATOM 1357 O O . LEU A 1 179 ? -15.769 -4.721 8.801 1.00 98.00 179 LEU A O 1
ATOM 1361 N N . THR A 1 180 ? -16.605 -5.248 6.795 1.00 98.50 180 THR A N 1
ATOM 1362 C CA . THR A 1 180 ? -17.772 -4.351 6.905 1.00 98.50 180 THR A CA 1
ATOM 1363 C C . THR A 1 180 ? -18.696 -4.736 8.062 1.00 98.50 180 THR A C 1
ATOM 1365 O O . THR A 1 180 ? -19.320 -3.879 8.686 1.00 98.50 180 THR A O 1
ATOM 1368 N N . GLU A 1 181 ? -18.800 -6.025 8.375 1.00 98.62 181 GLU A N 1
ATOM 1369 C CA . GLU A 1 181 ? -19.612 -6.490 9.499 1.00 98.62 181 GLU A CA 1
ATOM 1370 C C . GLU A 1 181 ? -18.903 -6.251 10.830 1.00 98.62 181 GLU A C 1
ATOM 1372 O O . GLU A 1 181 ? -19.551 -5.808 11.779 1.00 98.62 181 GLU A O 1
ATOM 1377 N N . ALA A 1 182 ? -17.579 -6.441 10.879 1.00 98.56 182 ALA A N 1
ATOM 1378 C CA . ALA A 1 182 ? -16.766 -6.064 12.035 1.00 98.56 182 ALA A CA 1
ATOM 1379 C C . ALA A 1 182 ? -16.903 -4.563 12.341 1.00 98.56 182 ALA A C 1
ATOM 1381 O O . ALA A 1 182 ? -17.155 -4.184 13.485 1.00 98.56 182 ALA A O 1
ATOM 1382 N N . GLN A 1 183 ? -16.843 -3.712 11.308 1.00 98.69 183 GLN A N 1
ATOM 1383 C CA . GLN A 1 183 ? -17.058 -2.269 11.431 1.00 98.69 183 GLN A CA 1
ATOM 1384 C C . GLN A 1 183 ? -18.435 -1.957 12.036 1.00 98.69 183 GLN A C 1
ATOM 1386 O O . GLN A 1 183 ? -18.522 -1.216 13.013 1.00 98.69 183 GLN A O 1
ATOM 1391 N N . LYS A 1 184 ? -19.515 -2.545 11.502 1.00 98.62 184 LYS A N 1
ATOM 1392 C CA . LYS A 1 184 ? -20.885 -2.325 12.005 1.00 98.62 184 LYS A CA 1
ATOM 1393 C C . LYS A 1 184 ? -21.057 -2.786 13.451 1.00 98.62 184 LYS A C 1
ATOM 1395 O O . LYS A 1 184 ? -21.676 -2.070 14.243 1.00 98.62 184 LYS A O 1
ATOM 1400 N N . LEU A 1 185 ? -20.514 -3.957 13.793 1.00 98.56 185 LEU A N 1
ATOM 1401 C CA . LEU A 1 185 ? -20.520 -4.493 15.153 1.00 98.56 185 LEU A CA 1
ATOM 1402 C C . LEU A 1 185 ? -19.843 -3.511 16.109 1.00 98.56 185 LEU A C 1
ATOM 1404 O O . LEU A 1 185 ? -20.462 -3.059 17.071 1.00 98.56 185 LEU A O 1
ATOM 1408 N N . TRP A 1 186 ? -18.602 -3.126 15.821 1.00 98.56 186 TRP A N 1
ATOM 1409 C CA . TRP A 1 186 ? -17.844 -2.235 16.692 1.00 98.56 186 TRP A CA 1
ATOM 1410 C C . TRP A 1 186 ? -18.411 -0.816 16.737 1.00 98.56 186 TRP A C 1
ATOM 1412 O O . TRP A 1 186 ? -18.433 -0.218 17.807 1.00 98.56 186 TRP A O 1
ATOM 1422 N N . GLN A 1 187 ? -18.987 -0.290 15.654 1.00 98.56 187 GLN A N 1
ATOM 1423 C CA . GLN A 1 187 ? -19.734 0.973 15.699 1.00 98.56 187 GLN A CA 1
ATOM 1424 C C . GLN A 1 187 ? -20.955 0.881 16.626 1.00 98.56 187 GLN A C 1
ATOM 1426 O O . GLN A 1 187 ? -21.259 1.834 17.346 1.00 98.56 187 GLN A O 1
ATOM 1431 N N . ALA A 1 188 ? -21.665 -0.252 16.632 1.00 98.44 188 ALA A N 1
ATOM 1432 C CA . ALA A 1 188 ? -22.774 -0.482 17.556 1.00 98.44 188 ALA A CA 1
ATOM 1433 C C . ALA A 1 188 ? -22.307 -0.590 19.009 1.00 98.44 188 ALA A C 1
ATOM 1435 O O . ALA A 1 188 ? -22.927 0.010 19.890 1.00 98.44 188 ALA A O 1
ATOM 1436 N N . THR A 1 189 ? -21.193 -1.280 19.249 1.00 98.31 189 THR A N 1
ATOM 1437 C CA . THR A 1 189 ? -20.559 -1.368 20.568 1.00 98.31 189 THR A CA 1
ATOM 1438 C C . THR A 1 189 ? -20.119 0.010 21.059 1.00 98.31 189 THR A C 1
ATOM 1440 O O . THR A 1 189 ? -20.442 0.384 22.184 1.00 98.31 189 THR A O 1
ATOM 1443 N N . LEU A 1 190 ? -19.501 0.828 20.201 1.00 98.19 190 LEU A N 1
ATOM 1444 C CA . LEU A 1 190 ? -19.013 2.165 20.555 1.00 98.19 190 LEU A CA 1
ATOM 1445 C C . LEU A 1 190 ? -20.147 3.114 20.964 1.00 98.19 190 LEU A C 1
ATOM 1447 O O . LEU A 1 190 ? -19.956 3.972 21.821 1.00 98.19 190 LEU A O 1
ATOM 1451 N N . ARG A 1 191 ? -21.360 2.952 20.414 1.00 97.69 191 ARG A N 1
ATOM 1452 C CA . ARG A 1 191 ? -22.526 3.751 20.843 1.00 97.69 191 ARG A CA 1
ATOM 1453 C C . ARG A 1 191 ? -22.872 3.550 22.323 1.00 97.69 191 ARG A C 1
ATOM 1455 O O . ARG A 1 191 ? -23.407 4.481 22.935 1.00 97.69 191 ARG A O 1
ATOM 1462 N N . ARG A 1 192 ? -22.580 2.364 22.868 1.00 97.38 192 ARG A N 1
ATOM 1463 C CA . ARG A 1 192 ? -22.774 1.994 24.281 1.00 97.38 192 ARG A CA 1
ATOM 1464 C C . ARG A 1 192 ? -21.523 2.317 25.105 1.00 97.38 192 ARG A C 1
ATOM 1466 O O . ARG A 1 192 ? -21.644 2.912 26.166 1.00 97.38 192 ARG A O 1
ATOM 1473 N N . GLU A 1 193 ? -20.346 2.031 24.555 1.00 95.38 193 GLU A N 1
ATOM 1474 C CA . GLU A 1 193 ? -19.026 2.199 25.181 1.00 95.38 193 GLU A CA 1
ATOM 1475 C C . GLU A 1 193 ? -18.290 3.438 24.641 1.00 95.38 193 GLU A C 1
ATOM 1477 O O . GLU A 1 193 ? -17.195 3.355 24.079 1.00 95.38 193 GLU A O 1
ATOM 1482 N N . ARG A 1 194 ? -18.908 4.618 24.776 1.00 94.62 194 ARG A N 1
ATOM 1483 C CA . ARG A 1 194 ? -18.511 5.846 24.049 1.00 94.62 194 ARG A CA 1
ATOM 1484 C C . ARG A 1 194 ? -17.086 6.343 24.311 1.00 94.62 194 ARG A C 1
ATOM 1486 O O . ARG A 1 194 ? -16.579 7.145 23.532 1.00 94.62 194 ARG A O 1
ATOM 1493 N N . GLN A 1 195 ? -16.463 5.911 25.404 1.00 96.25 195 GLN A N 1
ATOM 1494 C CA . GLN A 1 195 ? -15.125 6.339 25.822 1.00 96.25 195 GLN A CA 1
ATOM 1495 C C . GLN A 1 195 ? -14.059 5.245 25.663 1.00 96.25 195 GLN A C 1
ATOM 1497 O O . GLN A 1 195 ? -12.950 5.393 26.171 1.00 96.25 195 GLN A O 1
ATOM 1502 N N . SER A 1 196 ? -14.349 4.159 24.940 1.00 98.31 196 SER A N 1
ATOM 1503 C CA . SER A 1 196 ? -13.353 3.114 24.695 1.00 98.31 196 SER A CA 1
ATOM 1504 C C . SER A 1 196 ? -12.291 3.575 23.689 1.00 98.31 196 SER A C 1
ATOM 1506 O O . SER A 1 196 ? -12.540 3.635 22.481 1.00 98.31 196 SER A O 1
ATOM 1508 N N . ALA A 1 197 ? -11.090 3.890 24.179 1.00 98.50 197 ALA A N 1
ATOM 1509 C CA . ALA A 1 197 ? -9.947 4.231 23.331 1.00 98.50 197 ALA A CA 1
ATOM 1510 C C . ALA A 1 197 ? -9.525 3.043 22.443 1.00 98.50 197 ALA A C 1
ATOM 1512 O O . ALA A 1 197 ? -9.354 3.219 21.238 1.00 98.50 197 ALA A O 1
ATOM 1513 N N . ALA A 1 198 ? -9.479 1.831 23.010 1.00 98.38 198 ALA A N 1
ATOM 1514 C CA . ALA A 1 198 ? -9.169 0.589 22.299 1.00 98.38 198 ALA A CA 1
ATOM 1515 C C . ALA A 1 198 ? -10.142 0.303 21.146 1.00 98.38 198 ALA A C 1
ATOM 1517 O O . ALA A 1 198 ? -9.724 -0.043 20.042 1.00 98.38 198 ALA A O 1
ATOM 1518 N N . LEU A 1 199 ? -11.447 0.523 21.350 1.00 98.44 199 LEU A N 1
ATOM 1519 C CA . LEU A 1 199 ? -12.428 0.326 20.283 1.00 98.44 199 LEU A CA 1
ATOM 1520 C C . LEU A 1 199 ? -12.304 1.373 19.172 1.00 98.44 199 LEU A C 1
ATOM 1522 O O . LEU A 1 199 ? -12.445 1.030 18.001 1.00 98.44 199 LEU A O 1
ATOM 1526 N N . ASN A 1 200 ? -12.025 2.634 19.520 1.00 98.75 200 ASN A N 1
ATOM 1527 C CA . ASN A 1 200 ? -11.725 3.671 18.529 1.00 98.75 200 ASN A CA 1
ATOM 1528 C C . ASN A 1 200 ? -10.477 3.293 17.710 1.00 98.75 200 ASN A C 1
ATOM 1530 O O . ASN A 1 200 ? -10.491 3.390 16.486 1.00 98.75 200 ASN A O 1
ATOM 1534 N N . PHE A 1 201 ? -9.427 2.784 18.355 1.00 98.69 201 PHE A N 1
ATOM 1535 C CA . PHE A 1 201 ? -8.230 2.321 17.658 1.00 98.69 201 PHE A CA 1
ATOM 1536 C C . PHE A 1 201 ? -8.542 1.159 16.697 1.00 98.69 201 PHE A C 1
ATOM 1538 O O . PHE A 1 201 ? -8.233 1.242 15.509 1.00 98.69 201 PHE A O 1
ATOM 1545 N N . ASN A 1 202 ? -9.262 0.132 17.149 1.00 98.56 202 ASN A N 1
ATOM 1546 C CA . ASN A 1 202 ? -9.629 -1.007 16.300 1.00 98.56 202 ASN A CA 1
ATOM 1547 C C . ASN A 1 202 ? -10.558 -0.619 15.137 1.00 98.56 202 ASN A C 1
ATOM 1549 O O . ASN A 1 202 ? -10.382 -1.096 14.013 1.00 98.56 202 ASN A O 1
ATOM 1553 N N . LEU A 1 203 ? -11.518 0.283 15.372 1.00 98.69 203 LEU A N 1
ATOM 1554 C CA . LEU A 1 203 ? -12.369 0.834 14.316 1.00 98.69 203 LEU A CA 1
ATOM 1555 C C . LEU A 1 203 ? -11.559 1.608 13.284 1.00 98.69 203 LEU A C 1
ATOM 1557 O O . LEU A 1 203 ? -11.850 1.486 12.096 1.00 98.69 203 LEU A O 1
ATOM 1561 N N . SER A 1 204 ? -10.539 2.358 13.708 1.00 98.56 204 SER A N 1
ATOM 1562 C CA . SER A 1 204 ? -9.674 3.066 12.765 1.00 98.56 204 SER A CA 1
ATOM 1563 C C . SER A 1 204 ? -8.951 2.110 11.820 1.00 98.56 204 SER A C 1
ATOM 1565 O O . SER A 1 204 ? -8.982 2.315 10.610 1.00 98.56 204 SER A O 1
ATOM 1567 N N . ALA A 1 205 ? -8.415 1.009 12.354 1.00 98.12 205 ALA A N 1
ATOM 1568 C CA . ALA A 1 205 ? -7.703 -0.001 11.583 1.00 98.12 205 ALA A CA 1
ATOM 1569 C C . ALA A 1 205 ? -8.620 -0.699 10.562 1.00 98.12 205 ALA A C 1
ATOM 1571 O O . ALA A 1 205 ? -8.236 -0.915 9.414 1.00 98.12 205 ALA A O 1
ATOM 1572 N N . VAL A 1 206 ? -9.862 -1.013 10.952 1.00 98.19 206 VAL A N 1
ATOM 1573 C CA . VAL A 1 206 ? -10.853 -1.602 10.035 1.00 98.19 206 VAL A CA 1
ATOM 1574 C C . VAL A 1 206 ? -11.333 -0.599 8.986 1.00 98.19 206 VAL A C 1
ATOM 1576 O O . VAL A 1 206 ? -11.493 -0.977 7.829 1.00 98.19 206 VAL A O 1
ATOM 1579 N N . CYS A 1 207 ? -11.541 0.670 9.349 1.00 98.00 207 CYS A N 1
ATOM 1580 C CA . CYS A 1 207 ? -11.898 1.709 8.377 1.00 98.00 207 CYS A CA 1
ATOM 1581 C C . CYS A 1 207 ? -10.775 1.912 7.354 1.00 98.00 207 CYS A C 1
ATOM 1583 O O . CYS A 1 207 ? -11.054 1.999 6.161 1.00 98.00 207 CYS A O 1
ATOM 1585 N N . GLU A 1 208 ? -9.514 1.902 7.797 1.00 95.69 208 GLU A N 1
ATOM 1586 C CA . GLU A 1 208 ? -8.357 1.988 6.904 1.00 95.69 208 GLU A CA 1
ATOM 1587 C C . GLU A 1 208 ? -8.305 0.795 5.942 1.00 95.69 208 GLU A C 1
ATOM 1589 O O . GLU A 1 208 ? -8.167 0.986 4.735 1.00 95.69 208 GLU A O 1
ATOM 1594 N N . ALA A 1 209 ? -8.511 -0.423 6.453 1.00 96.00 209 ALA A N 1
ATOM 1595 C CA . ALA A 1 209 ? -8.563 -1.636 5.639 1.00 96.00 209 ALA A CA 1
ATOM 1596 C C . ALA A 1 209 ? -9.708 -1.636 4.608 1.00 96.00 209 ALA A C 1
ATOM 1598 O O . ALA A 1 209 ? -9.586 -2.244 3.546 1.00 96.00 209 ALA A O 1
ATOM 1599 N N . LEU A 1 210 ? -10.812 -0.948 4.909 1.00 96.31 210 LEU A N 1
ATOM 1600 C CA . LEU A 1 210 ? -11.949 -0.743 4.004 1.00 96.31 210 LEU A CA 1
ATOM 1601 C C . LEU A 1 210 ? -11.749 0.430 3.028 1.00 96.31 210 LEU A C 1
ATOM 1603 O O . LEU A 1 210 ? -12.603 0.656 2.172 1.00 96.31 210 LEU A O 1
ATOM 1607 N N . GLY A 1 211 ? -10.651 1.181 3.146 1.00 93.31 211 GLY A N 1
ATOM 1608 C CA . GLY A 1 211 ? -10.366 2.354 2.320 1.00 93.31 211 GLY A CA 1
ATOM 1609 C C . GLY A 1 211 ? -11.050 3.649 2.779 1.00 93.31 211 GLY A C 1
ATOM 1610 O O . GLY A 1 211 ? -10.883 4.685 2.136 1.00 93.31 211 GLY A O 1
ATOM 1611 N N . ASP A 1 212 ? -11.785 3.633 3.894 1.00 95.56 212 ASP A N 1
ATOM 1612 C CA . ASP A 1 212 ? -12.425 4.820 4.471 1.00 95.56 212 ASP A CA 1
ATOM 1613 C C . ASP A 1 212 ? -11.421 5.613 5.319 1.00 95.56 212 ASP A C 1
ATOM 1615 O O . ASP A 1 212 ? -11.430 5.598 6.555 1.00 95.56 212 ASP A O 1
ATOM 1619 N N . MET A 1 213 ? -10.513 6.306 4.625 1.00 93.75 213 MET A N 1
ATOM 1620 C CA . MET A 1 213 ? -9.426 7.065 5.253 1.00 93.75 213 MET A CA 1
ATOM 1621 C C . MET A 1 213 ? -9.946 8.188 6.157 1.00 93.75 213 MET A C 1
ATOM 1623 O O . MET A 1 213 ? -9.293 8.542 7.137 1.00 93.75 213 MET A O 1
ATOM 1627 N N . LYS A 1 214 ? -11.125 8.749 5.859 1.00 95.38 214 LYS A N 1
ATOM 1628 C CA . LYS A 1 214 ? -11.701 9.831 6.661 1.00 95.38 214 LYS A CA 1
ATOM 1629 C C . LYS A 1 214 ? -12.131 9.312 8.031 1.00 95.38 214 LYS A C 1
ATOM 1631 O O . LYS A 1 214 ? -11.684 9.845 9.046 1.00 95.38 214 LYS A O 1
ATOM 1636 N N . SER A 1 215 ? -12.951 8.261 8.072 1.00 97.56 215 SER A N 1
ATOM 1637 C CA . SER A 1 215 ? -13.367 7.677 9.351 1.00 97.56 215 SER A CA 1
ATOM 1638 C C . SER A 1 215 ? -12.205 7.019 10.091 1.00 97.56 215 SER A C 1
ATOM 1640 O O . SER A 1 215 ? -12.159 7.093 11.319 1.00 97.56 215 SER A O 1
ATOM 1642 N N . ALA A 1 216 ? -11.234 6.442 9.374 1.00 97.81 216 ALA A N 1
ATOM 1643 C CA . ALA A 1 216 ? -10.009 5.937 9.987 1.00 97.81 216 ALA A CA 1
ATOM 1644 C C . ALA A 1 216 ? -9.287 7.032 10.791 1.00 97.81 216 ALA A C 1
ATOM 1646 O O . ALA A 1 216 ? -9.013 6.842 11.977 1.00 97.81 216 ALA A O 1
ATOM 1647 N N . GLU A 1 217 ? -9.058 8.204 10.190 1.00 97.94 217 GLU A N 1
ATOM 1648 C CA . GLU A 1 217 ? -8.403 9.328 10.868 1.00 97.94 217 GLU A CA 1
ATOM 1649 C C . GLU A 1 217 ? -9.206 9.816 12.086 1.00 97.94 217 GLU A C 1
ATOM 1651 O O . GLU A 1 217 ? -8.640 10.038 13.161 1.00 97.94 217 GLU A O 1
ATOM 1656 N N . GLU A 1 218 ? -10.527 9.962 11.942 1.00 98.19 218 GLU A N 1
ATOM 1657 C CA . GLU A 1 218 ? -11.418 10.427 13.013 1.00 98.19 218 GLU A CA 1
ATOM 1658 C C . GLU A 1 218 ? -11.365 9.508 14.243 1.00 98.19 218 GLU A C 1
ATOM 1660 O O . GLU A 1 218 ? -11.165 9.985 15.368 1.00 98.19 218 GLU A O 1
ATOM 1665 N N . TYR A 1 219 ? -11.488 8.194 14.037 1.00 98.62 219 TYR A N 1
ATOM 1666 C CA . TYR A 1 219 ? -11.426 7.216 15.121 1.00 98.62 219 TYR A CA 1
ATOM 1667 C C . TYR A 1 219 ? -10.028 7.131 15.742 1.00 98.62 219 TYR A C 1
ATOM 1669 O O . TYR A 1 219 ? -9.899 7.102 16.966 1.00 98.62 219 TYR A O 1
ATOM 1677 N N . LEU A 1 220 ? -8.966 7.172 14.937 1.00 98.38 220 LEU A N 1
ATOM 1678 C CA . LEU A 1 220 ? -7.596 7.083 15.447 1.00 98.38 220 LEU A CA 1
ATOM 1679 C C . LEU A 1 220 ? -7.230 8.300 16.307 1.00 98.38 220 LEU A C 1
ATOM 1681 O O . LEU A 1 220 ? -6.670 8.161 17.396 1.00 98.38 220 LEU A O 1
ATOM 1685 N N . ARG A 1 221 ? -7.641 9.504 15.885 1.00 98.56 221 ARG A N 1
ATOM 1686 C CA . ARG A 1 221 ? -7.507 10.725 16.698 1.00 98.56 221 ARG A CA 1
ATOM 1687 C C . ARG A 1 221 ? -8.323 10.651 17.987 1.00 98.56 221 ARG A C 1
ATOM 1689 O O . ARG A 1 221 ? -7.867 11.139 19.022 1.00 98.56 221 ARG A O 1
ATOM 1696 N N . ALA A 1 222 ? -9.513 10.049 17.953 1.00 98.62 222 ALA A N 1
ATOM 1697 C CA . ALA A 1 222 ? -10.313 9.834 19.156 1.00 98.62 222 ALA A CA 1
ATOM 1698 C C . ALA A 1 222 ? -9.628 8.870 20.138 1.00 98.62 222 ALA A C 1
ATOM 1700 O O . ALA A 1 222 ? -9.611 9.164 21.333 1.00 98.62 222 ALA A O 1
ATOM 1701 N N . ALA A 1 223 ? -9.011 7.788 19.652 1.00 98.69 223 ALA A N 1
ATOM 1702 C CA . ALA A 1 223 ? -8.240 6.858 20.478 1.00 98.69 223 ALA A CA 1
ATOM 1703 C C . ALA A 1 223 ? -7.078 7.562 21.198 1.00 98.69 223 ALA A C 1
ATOM 1705 O O . ALA A 1 223 ? -6.967 7.469 22.421 1.00 98.69 223 ALA A O 1
ATOM 1706 N N . VAL A 1 224 ? -6.279 8.351 20.466 1.00 98.69 224 VAL A N 1
ATOM 1707 C CA . VAL A 1 224 ? -5.170 9.144 21.035 1.00 98.69 224 VAL A CA 1
ATOM 1708 C C . VAL A 1 224 ? -5.667 10.164 22.061 1.00 98.69 224 VAL A C 1
ATOM 1710 O O . VAL A 1 224 ? -5.060 10.329 23.113 1.00 98.69 224 VAL A O 1
ATOM 1713 N N . ARG A 1 225 ? -6.791 10.841 21.796 1.00 98.56 225 ARG A N 1
ATOM 1714 C CA . ARG A 1 225 ? -7.368 11.814 22.738 1.00 98.56 225 ARG A CA 1
ATOM 1715 C C . ARG A 1 225 ? -7.870 11.159 24.027 1.00 98.56 225 ARG A C 1
ATOM 1717 O O . ARG A 1 225 ? -7.743 11.758 25.089 1.00 98.56 225 ARG A O 1
ATOM 1724 N N . LEU A 1 226 ? -8.480 9.977 23.929 1.00 98.44 226 LEU A N 1
ATOM 1725 C CA . LEU A 1 226 ? -9.028 9.251 25.079 1.00 98.44 226 LEU A CA 1
ATOM 1726 C C . LEU A 1 226 ? -7.937 8.569 25.916 1.00 98.44 226 LEU A C 1
ATOM 1728 O O . LEU A 1 226 ? -8.109 8.435 27.123 1.00 98.44 226 LEU A O 1
ATOM 1732 N N . SER A 1 227 ? -6.822 8.167 25.298 1.00 98.12 227 SER A N 1
ATOM 1733 C CA . SER A 1 227 ? -5.674 7.568 25.986 1.00 98.12 227 SER A CA 1
ATOM 1734 C C . SER A 1 227 ? -4.349 8.165 25.488 1.00 98.12 227 SER A C 1
ATOM 1736 O O . SER A 1 227 ? -3.621 7.531 24.723 1.00 98.12 227 SER A O 1
ATOM 1738 N N . PRO A 1 228 ? -3.995 9.392 25.913 1.00 97.19 228 PRO A N 1
ATOM 1739 C CA . PRO A 1 228 ? -2.800 10.083 25.420 1.00 97.19 228 PRO A CA 1
ATOM 1740 C C . PRO A 1 228 ? -1.481 9.433 25.867 1.00 97.19 228 PRO A C 1
ATOM 1742 O O . PRO A 1 228 ? -0.440 9.682 25.261 1.00 97.19 228 PRO A O 1
ATOM 1745 N N . ALA A 1 229 ? -1.511 8.611 26.921 1.00 96.56 229 ALA A N 1
ATOM 1746 C CA . ALA A 1 229 ? -0.351 7.861 27.401 1.00 96.56 229 ALA A CA 1
ATOM 1747 C C . ALA A 1 229 ? -0.108 6.558 26.614 1.00 96.56 229 ALA A C 1
ATOM 1749 O O . ALA A 1 229 ? 0.997 6.013 26.662 1.00 96.56 229 ALA A O 1
ATOM 1750 N N . GLU A 1 230 ? -1.108 6.058 25.877 1.00 96.88 230 GLU A N 1
ATOM 1751 C CA . GLU A 1 230 ? -0.964 4.855 25.058 1.00 96.88 230 GLU A CA 1
ATOM 1752 C C . GLU A 1 230 ? -0.160 5.173 23.793 1.00 96.88 230 GLU A C 1
ATOM 1754 O O . GLU A 1 230 ? -0.634 5.777 22.825 1.00 96.88 230 GLU A O 1
ATOM 1759 N N . THR A 1 231 ? 1.105 4.759 23.803 1.00 96.75 231 THR A N 1
ATOM 1760 C CA . THR A 1 231 ? 2.050 5.081 22.733 1.00 96.75 231 THR A CA 1
ATOM 1761 C C . THR A 1 231 ? 1.715 4.349 21.434 1.00 96.75 231 THR A C 1
ATOM 1763 O O . THR A 1 231 ? 1.978 4.906 20.367 1.00 96.75 231 THR A O 1
ATOM 1766 N N . ARG A 1 232 ? 1.071 3.170 21.489 1.00 95.62 232 ARG A N 1
ATOM 1767 C CA . ARG A 1 232 ? 0.637 2.437 20.286 1.00 95.62 232 ARG A CA 1
ATOM 1768 C C . ARG A 1 232 ? -0.326 3.261 19.437 1.00 95.62 232 ARG A C 1
ATOM 1770 O O . ARG A 1 232 ? -0.173 3.306 18.220 1.00 95.62 232 ARG A O 1
ATOM 1777 N N . TYR A 1 233 ? -1.273 3.968 20.058 1.00 98.00 233 TYR A N 1
ATOM 1778 C CA . TYR A 1 233 ? -2.254 4.773 19.322 1.00 98.00 233 TYR A CA 1
ATOM 1779 C C . TYR A 1 233 ? -1.604 5.991 18.667 1.00 98.00 233 TYR A C 1
ATOM 1781 O O . TYR A 1 233 ? -1.909 6.309 17.519 1.00 98.00 233 TYR A O 1
ATOM 1789 N N . ARG A 1 234 ? -0.669 6.646 19.368 1.00 97.06 234 ARG A N 1
ATOM 1790 C CA . ARG A 1 234 ? 0.102 7.767 18.813 1.00 97.06 234 ARG A CA 1
ATOM 1791 C C . ARG A 1 234 ? 0.959 7.321 17.630 1.00 97.06 234 ARG A C 1
ATOM 1793 O O . ARG A 1 234 ? 0.869 7.923 16.568 1.00 97.06 234 ARG A O 1
ATOM 1800 N N . PHE A 1 235 ? 1.707 6.229 17.787 1.00 96.94 235 PHE A N 1
ATOM 1801 C CA . PHE A 1 235 ? 2.495 5.650 16.700 1.00 96.94 235 PHE A CA 1
ATOM 1802 C C . PHE A 1 235 ? 1.616 5.258 15.502 1.00 96.94 235 PHE A C 1
ATOM 1804 O O . PHE A 1 235 ? 1.980 5.507 14.352 1.00 96.94 235 PHE A O 1
ATOM 1811 N N . GLY A 1 236 ? 0.435 4.690 15.769 1.00 96.06 236 GLY A N 1
ATOM 1812 C CA . GLY A 1 236 ? -0.570 4.400 14.752 1.00 96.06 236 GLY A CA 1
ATOM 1813 C C . GLY A 1 236 ? -0.997 5.652 13.985 1.00 96.06 236 GLY A C 1
ATOM 1814 O O . GLY A 1 236 ? -1.000 5.628 12.755 1.00 96.06 236 GLY A O 1
ATOM 1815 N N . LEU A 1 237 ? -1.304 6.751 14.687 1.00 97.31 237 LEU A N 1
ATOM 1816 C CA . LEU A 1 237 ? -1.692 8.027 14.074 1.00 97.31 237 LEU A CA 1
ATOM 1817 C C . LEU A 1 237 ? -0.568 8.627 13.227 1.00 97.31 237 LEU A C 1
ATOM 1819 O O . LEU A 1 237 ? -0.818 9.022 12.091 1.00 97.31 237 LEU A O 1
ATOM 1823 N N . ASP A 1 238 ? 0.656 8.662 13.748 1.00 96.06 238 ASP A N 1
ATOM 1824 C CA . ASP A 1 238 ? 1.814 9.199 13.026 1.00 96.06 238 ASP A CA 1
ATOM 1825 C C . ASP A 1 238 ? 2.060 8.408 11.736 1.00 96.06 238 ASP A C 1
ATOM 1827 O O . ASP A 1 238 ? 2.185 8.983 10.652 1.00 96.06 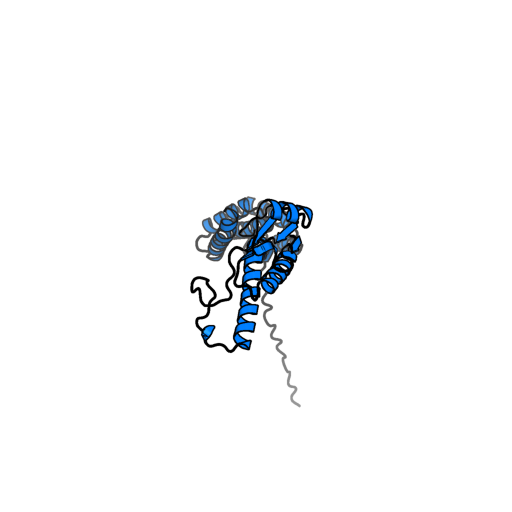238 ASP A O 1
ATOM 1831 N N . SER A 1 239 ? 2.016 7.077 11.835 1.00 93.12 239 SER A N 1
ATOM 1832 C CA . SER A 1 239 ? 2.178 6.188 10.686 1.00 93.12 239 SER A CA 1
ATOM 1833 C C . SER A 1 239 ? 1.046 6.371 9.669 1.00 93.12 239 SER A C 1
ATOM 1835 O O . SER A 1 239 ? 1.304 6.458 8.469 1.00 93.12 239 SER A O 1
ATOM 1837 N N . PHE A 1 240 ? -0.206 6.474 10.126 1.00 94.44 240 PHE A N 1
ATOM 1838 C CA . PHE A 1 240 ? -1.359 6.746 9.266 1.00 94.44 240 PHE A CA 1
ATOM 1839 C C . PHE A 1 240 ? -1.195 8.074 8.514 1.00 94.44 240 PHE A C 1
ATOM 1841 O O . PHE A 1 240 ? -1.386 8.131 7.298 1.00 94.44 240 PHE A O 1
ATOM 1848 N N . LEU A 1 241 ? -0.811 9.148 9.206 1.00 93.81 241 LEU A N 1
ATOM 1849 C CA . LEU A 1 241 ? -0.639 10.464 8.592 1.00 93.81 241 LEU A CA 1
ATOM 1850 C C . LEU A 1 241 ? 0.522 10.475 7.598 1.00 93.81 241 LEU A C 1
ATOM 1852 O O . LEU A 1 241 ? 0.365 11.010 6.503 1.00 93.81 241 LEU A O 1
ATOM 1856 N N . GLN A 1 242 ? 1.648 9.841 7.927 1.00 89.50 242 GLN A N 1
ATOM 1857 C CA . GLN A 1 242 ? 2.789 9.730 7.018 1.00 89.50 242 GLN A CA 1
ATOM 1858 C C . GLN A 1 242 ? 2.411 8.990 5.727 1.00 89.50 242 GLN A C 1
ATOM 1860 O O . GLN A 1 242 ? 2.710 9.474 4.634 1.00 89.50 242 GLN A O 1
ATOM 1865 N N . ARG A 1 243 ? 1.703 7.856 5.836 1.00 85.88 243 ARG A N 1
ATOM 1866 C CA . ARG A 1 243 ? 1.266 7.070 4.670 1.00 85.88 243 ARG A CA 1
ATOM 1867 C C . ARG A 1 243 ? 0.268 7.824 3.790 1.00 85.88 243 ARG A C 1
ATOM 1869 O O . ARG A 1 243 ? 0.349 7.738 2.568 1.00 85.88 243 ARG A O 1
ATOM 1876 N N . ASN A 1 244 ? -0.657 8.578 4.385 1.00 82.69 244 ASN A N 1
ATOM 1877 C CA . ASN A 1 244 ? -1.724 9.257 3.639 1.00 82.69 244 ASN A CA 1
ATOM 1878 C C . ASN A 1 244 ? -1.364 10.688 3.192 1.00 82.69 244 ASN A C 1
ATOM 1880 O O . ASN A 1 244 ? -1.994 11.209 2.274 1.00 82.69 244 ASN A O 1
ATOM 1884 N N . ALA A 1 245 ? -0.338 11.324 3.766 1.00 79.00 245 ALA A N 1
ATOM 1885 C CA . ALA A 1 245 ? 0.185 12.602 3.273 1.00 79.00 245 ALA A CA 1
ATOM 1886 C C . ALA A 1 245 ? 0.792 12.473 1.865 1.00 79.00 245 ALA A C 1
ATOM 1888 O O . ALA A 1 245 ? 0.670 13.393 1.059 1.00 79.00 245 ALA A O 1
ATOM 1889 N N . MET A 1 246 ? 1.385 11.315 1.559 1.00 60.31 246 MET A N 1
ATOM 1890 C CA . MET A 1 246 ? 1.964 10.992 0.248 1.00 60.31 246 MET A CA 1
ATOM 1891 C C . MET A 1 246 ? 0.911 10.801 -0.853 1.00 60.31 246 MET A C 1
ATOM 1893 O O . MET A 1 246 ? 1.258 10.846 -2.022 1.00 60.31 246 MET A O 1
ATOM 1897 N N . GLN A 1 247 ? -0.361 10.594 -0.496 1.00 57.66 247 GLN A N 1
ATOM 1898 C CA . GLN A 1 247 ? -1.456 10.377 -1.452 1.00 57.66 247 GLN A CA 1
ATOM 1899 C C . GLN A 1 247 ? -2.244 11.656 -1.779 1.00 57.66 247 GLN A C 1
ATOM 1901 O O . GLN A 1 247 ? -3.098 11.639 -2.659 1.00 57.66 247 GLN A O 1
ATOM 1906 N N . ARG A 1 248 ? -2.022 12.748 -1.032 1.00 54.41 248 ARG A N 1
ATOM 1907 C CA . ARG A 1 248 ? -2.727 14.033 -1.212 1.00 54.41 248 ARG A CA 1
ATOM 1908 C C . ARG A 1 248 ? -1.949 15.041 -2.072 1.00 54.41 248 ARG A C 1
ATOM 1910 O O . ARG A 1 248 ? -2.458 16.140 -2.280 1.00 54.41 248 ARG A O 1
ATOM 1917 N N . LYS A 1 249 ? -0.725 14.708 -2.487 1.00 43.84 249 LYS A N 1
ATOM 1918 C CA . LYS A 1 249 ? 0.108 15.499 -3.403 1.00 43.84 249 LYS A CA 1
ATOM 1919 C C . LYS A 1 249 ? 0.025 14.902 -4.795 1.00 43.84 249 LYS A C 1
ATOM 1921 O O . LYS A 1 249 ? 0.035 15.713 -5.741 1.00 43.84 249 LYS A O 1
#

Foldseek 3Di:
DDDDDDDDDPDDDPPPPDFQKFKAKDKAAFLDEPDPWQEEEAQEADEDPDCVVLLVVLLQVQLCVFSHHYHYNCPPVPRHPDDDPVSVVVSCVVRPTPYYDYHYDDYLDLPDPPDPQRDPCLVVDDPVRSVVSSSVSSNVVSNVVSSNHGIDMDMDMDGADCPQPPNVVLSVCSVVVNLVVSLVVLVVVCVVVVLDLRSLQRNLNSCVNVVVLVSNQVSLVSSCVSCVVPVSSVVVNVVSCVSCVSVVD